Protein AF-A0A3A8W7D3-F1 (afdb_monomer_lite)

Sequence (237 aa):
MIYDEFRAGINEYSALWAKGLKKQANKVLATFAENFRNNVPQENSDEILYQFCCDFYDENGYSELREHGGLDLPYSLMGLVYEFLKRACLANKMPQMRWAYQLGGRYYYPFDRNLEQDPYDVLKRAYEHPECDEKTVRLYLENLLYDLDFGAHHFPEGCCIAREQYLEDVTTAEKILREHNLPLEFTKDLEYYKTLYRVYFEWSDSGRNGDFDELLRVAGISFTAPRAFYYTILPRK

Secondary structure (DSSP, 8-state):
--HHHHHHHHHHHHHHHHTT-HHHHHHHHHHHHHHHHHHS-HHHHHHHHHHHHIIIIIS---HHHHTTTSSS--HHHHHHHHHHHHHHHHTT-TTHHHHHHHHHTTT--TT-TT-SS-HHHHHHHHHTSTT--HHHHHHHHHHHHHHHHHHGGGTTT--SS-HHHHHHHHHHHHHHHHHS---HHHHHHHHHHHHHHHHHHHHHHTTS-S-HHHHHHHTT-------------PPP-

Structure (mmCIF, N/CA/C/O backbone):
data_AF-A0A3A8W7D3-F1
#
_entry.id   AF-A0A3A8W7D3-F1
#
loop_
_atom_site.group_PDB
_atom_site.id
_atom_site.type_symbol
_atom_site.label_atom_id
_atom_site.label_alt_id
_atom_site.label_comp_id
_atom_site.label_asym_id
_atom_site.label_entity_id
_atom_site.label_seq_id
_atom_site.pdbx_PDB_ins_code
_atom_site.Cartn_x
_atom_site.Cartn_y
_atom_site.Cartn_z
_atom_site.occupancy
_atom_site.B_iso_or_equiv
_atom_site.auth_seq_id
_atom_site.auth_comp_id
_atom_site.auth_asym_id
_atom_site.auth_atom_id
_atom_site.pdbx_PDB_model_num
ATOM 1 N N . MET A 1 1 ? 16.728 2.019 -26.651 1.00 91.44 1 MET A N 1
ATOM 2 C CA . MET A 1 1 ? 16.143 0.808 -26.061 1.00 91.44 1 MET A CA 1
ATOM 3 C C . MET A 1 1 ? 14.636 0.889 -26.222 1.00 91.44 1 MET A C 1
ATOM 5 O O . MET A 1 1 ? 14.125 1.994 -26.072 1.00 91.44 1 MET A O 1
ATOM 9 N N . ILE A 1 2 ? 13.962 -0.214 -26.539 1.00 94.44 2 ILE A N 1
ATOM 10 C CA . ILE A 1 2 ? 12.492 -0.350 -26.538 1.00 94.44 2 ILE A CA 1
ATOM 11 C C . ILE A 1 2 ? 12.028 -1.288 -25.412 1.00 94.44 2 ILE A C 1
ATOM 13 O O . ILE A 1 2 ? 12.849 -1.961 -24.788 1.00 94.44 2 ILE A O 1
ATOM 17 N N . TYR A 1 3 ? 10.718 -1.362 -25.158 1.00 95.75 3 TYR A N 1
ATOM 18 C CA . TYR A 1 3 ? 10.168 -2.151 -24.049 1.00 95.75 3 TYR A CA 1
ATOM 19 C C . TYR A 1 3 ? 10.536 -3.646 -24.104 1.00 95.75 3 TYR A C 1
ATOM 21 O O . TYR A 1 3 ? 10.934 -4.217 -23.090 1.00 95.75 3 TYR A O 1
ATOM 29 N N . ASP A 1 4 ? 10.520 -4.268 -25.287 1.00 95.06 4 ASP A N 1
ATOM 30 C CA . ASP A 1 4 ? 10.906 -5.680 -25.443 1.00 95.06 4 ASP A CA 1
ATOM 31 C C . ASP A 1 4 ? 12.370 -5.944 -25.057 1.00 95.06 4 ASP A C 1
ATOM 33 O O . ASP A 1 4 ? 12.685 -6.965 -24.443 1.00 95.06 4 ASP A O 1
ATOM 37 N N . GLU A 1 5 ? 13.272 -5.008 -25.363 1.00 95.44 5 GLU A N 1
ATOM 38 C CA . GLU A 1 5 ? 14.681 -5.093 -24.962 1.00 95.44 5 GLU A CA 1
ATOM 39 C C . GLU A 1 5 ? 14.832 -4.921 -23.446 1.00 95.44 5 GLU A C 1
ATOM 41 O O . GLU A 1 5 ? 15.644 -5.605 -22.818 1.00 95.44 5 GLU A O 1
ATOM 46 N N . PHE A 1 6 ? 14.020 -4.047 -22.841 1.00 96.12 6 PHE A N 1
ATOM 47 C CA . PHE A 1 6 ? 13.991 -3.866 -21.393 1.00 96.12 6 PHE A CA 1
ATOM 48 C C . PHE A 1 6 ? 13.524 -5.141 -20.681 1.00 96.12 6 PHE A C 1
ATOM 50 O O . PHE A 1 6 ? 14.184 -5.634 -19.762 1.00 96.12 6 PHE A O 1
ATOM 57 N N . ARG A 1 7 ? 12.431 -5.737 -21.168 1.00 94.69 7 ARG A N 1
ATOM 58 C CA . ARG A 1 7 ? 11.909 -7.017 -20.684 1.00 94.69 7 ARG A CA 1
ATOM 59 C C . ARG A 1 7 ? 12.919 -8.148 -20.865 1.00 94.69 7 ARG A C 1
ATOM 61 O O . ARG A 1 7 ? 13.075 -8.961 -19.958 1.00 94.69 7 ARG A O 1
ATOM 68 N N . ALA A 1 8 ? 13.633 -8.194 -21.989 1.00 94.12 8 ALA A N 1
ATOM 69 C CA . ALA A 1 8 ? 14.687 -9.181 -22.211 1.00 94.12 8 ALA A CA 1
ATOM 70 C C . ALA A 1 8 ? 15.805 -9.080 -21.156 1.00 94.12 8 ALA A C 1
ATOM 72 O O . ALA A 1 8 ? 16.241 -10.110 -20.640 1.00 94.12 8 ALA A O 1
ATOM 73 N N . GLY A 1 9 ? 16.210 -7.862 -20.775 1.00 94.06 9 GLY A N 1
ATOM 74 C CA . GLY A 1 9 ? 17.187 -7.640 -19.703 1.00 94.06 9 GLY A CA 1
ATOM 75 C C . GLY A 1 9 ? 16.713 -8.142 -18.333 1.00 94.06 9 GLY A C 1
ATOM 76 O O . GLY A 1 9 ? 17.478 -8.772 -17.600 1.00 94.06 9 GLY A O 1
ATOM 77 N N . ILE A 1 10 ? 15.433 -7.938 -18.004 1.00 93.50 10 ILE A N 1
ATOM 78 C CA . ILE A 1 10 ? 14.829 -8.487 -16.777 1.00 93.50 10 ILE A CA 1
ATOM 79 C C . ILE A 1 10 ? 14.778 -10.021 -16.832 1.00 93.50 10 ILE A C 1
ATOM 81 O O . ILE A 1 10 ? 15.148 -10.687 -15.865 1.00 93.50 10 ILE A O 1
ATOM 85 N N . ASN A 1 11 ? 14.386 -10.598 -17.968 1.00 92.88 11 ASN A N 1
ATOM 86 C CA . ASN A 1 11 ? 14.314 -12.050 -18.135 1.00 92.88 11 ASN A CA 1
ATOM 87 C C . ASN A 1 11 ? 15.687 -12.722 -17.978 1.00 92.88 11 ASN A C 1
ATOM 89 O O . ASN A 1 11 ? 15.772 -13.823 -17.431 1.00 92.88 11 ASN A O 1
ATOM 93 N N . GLU A 1 12 ? 16.769 -12.073 -18.421 1.00 94.62 12 GLU A N 1
ATOM 94 C CA . GLU A 1 12 ? 18.133 -12.568 -18.210 1.00 94.62 12 GLU A CA 1
ATOM 95 C C . GLU A 1 12 ? 18.476 -12.648 -16.714 1.00 94.62 12 GLU A C 1
ATOM 97 O O . GLU A 1 12 ? 18.996 -13.667 -16.244 1.00 94.62 12 GLU A O 1
ATOM 102 N N . TYR A 1 13 ? 18.125 -11.608 -15.949 1.00 94.19 13 TYR A N 1
ATOM 103 C CA . TYR A 1 13 ? 18.258 -11.604 -14.493 1.00 94.19 13 TYR A CA 1
ATOM 104 C C . TYR A 1 13 ? 17.479 -12.765 -13.855 1.00 94.19 13 TYR A C 1
ATOM 106 O O . TYR A 1 13 ? 18.070 -13.567 -13.121 1.00 94.19 13 TYR A O 1
ATOM 114 N N . SER A 1 14 ? 16.190 -12.905 -14.179 1.00 91.75 14 SER A N 1
ATOM 115 C CA . SER A 1 14 ? 15.322 -13.950 -13.622 1.00 91.75 14 SER A CA 1
ATOM 116 C C . SER A 1 14 ? 15.827 -15.356 -13.964 1.00 91.75 14 SER A C 1
ATOM 118 O O . SER A 1 14 ? 15.861 -16.240 -13.106 1.00 91.75 14 SER A O 1
ATOM 120 N N . ALA A 1 15 ? 16.317 -15.569 -15.190 1.00 93.56 15 ALA A N 1
ATOM 121 C CA . ALA A 1 15 ? 16.868 -16.852 -15.625 1.00 93.56 15 ALA A CA 1
ATOM 122 C C . ALA A 1 15 ? 18.139 -17.251 -14.853 1.00 93.56 15 ALA A C 1
ATOM 124 O O . ALA A 1 15 ? 18.352 -18.434 -14.569 1.00 93.56 15 ALA A O 1
ATOM 125 N N . LEU A 1 16 ? 19.001 -16.290 -14.509 1.00 94.06 16 LEU A N 1
ATOM 126 C CA . LEU A 1 16 ? 20.178 -16.536 -13.670 1.00 94.06 16 LEU A CA 1
ATOM 127 C C . LEU A 1 16 ? 19.785 -16.786 -12.212 1.00 94.06 16 LEU A C 1
ATOM 129 O O . LEU A 1 16 ? 20.349 -17.676 -11.567 1.00 94.06 16 LEU A O 1
ATOM 133 N N . TRP A 1 17 ? 18.812 -16.035 -11.696 1.00 91.50 17 TRP A N 1
ATOM 134 C CA . TRP A 1 17 ? 18.326 -16.205 -10.332 1.00 91.50 17 TRP A CA 1
ATOM 135 C C . TRP A 1 17 ? 17.691 -17.581 -10.116 1.00 91.50 17 TRP A C 1
ATOM 137 O O . TRP A 1 17 ? 18.045 -18.266 -9.155 1.00 91.50 17 TRP A O 1
ATOM 147 N N . ALA A 1 18 ? 16.854 -18.035 -11.053 1.00 90.38 18 ALA A N 1
ATOM 148 C CA . ALA A 1 18 ? 16.228 -19.359 -11.031 1.00 90.38 18 ALA A CA 1
ATOM 149 C C . ALA A 1 18 ? 17.252 -20.513 -11.024 1.00 90.38 18 ALA A C 1
ATOM 151 O O . ALA A 1 18 ? 16.996 -21.577 -10.468 1.00 90.38 18 ALA A O 1
ATOM 152 N N . LYS A 1 19 ? 18.453 -20.296 -11.578 1.00 94.19 19 LYS A N 1
ATOM 153 C CA . LYS A 1 19 ? 19.580 -21.251 -11.531 1.00 94.19 19 LYS A CA 1
ATOM 154 C C . LYS A 1 19 ? 20.387 -21.187 -10.226 1.00 94.19 19 LYS A C 1
ATOM 156 O O . LYS A 1 19 ? 21.411 -21.855 -10.106 1.00 94.19 19 LYS A O 1
ATOM 161 N N . GLY A 1 20 ? 19.989 -20.350 -9.269 1.00 92.38 20 GLY A N 1
ATOM 162 C CA . GLY A 1 20 ? 20.713 -20.118 -8.018 1.00 92.38 20 GLY A CA 1
ATOM 163 C C . GLY A 1 20 ? 21.925 -19.187 -8.148 1.00 92.38 20 GLY A C 1
ATOM 164 O O . GLY A 1 20 ? 22.667 -19.005 -7.182 1.00 92.38 20 GLY A O 1
ATOM 165 N N . LEU A 1 21 ? 22.137 -18.542 -9.302 1.00 94.81 21 LEU A N 1
ATOM 166 C CA . LEU A 1 21 ? 23.307 -17.698 -9.583 1.00 94.81 21 LEU A CA 1
ATOM 167 C C . LEU A 1 21 ? 23.101 -16.240 -9.137 1.00 94.81 21 LEU A C 1
ATOM 169 O O . LEU A 1 21 ? 23.418 -15.301 -9.867 1.00 94.81 21 LEU A O 1
ATOM 173 N N . LYS A 1 22 ? 22.607 -16.032 -7.910 1.00 91.19 22 LYS A N 1
ATOM 174 C CA . LYS A 1 22 ? 22.148 -14.723 -7.393 1.00 91.19 22 LYS A CA 1
ATOM 175 C C . LYS A 1 22 ? 23.163 -13.585 -7.556 1.00 91.19 22 LYS A C 1
ATOM 177 O O . LYS A 1 22 ? 22.817 -12.489 -7.982 1.00 91.19 22 LYS A O 1
ATOM 182 N N . LYS A 1 23 ? 24.445 -13.842 -7.264 1.00 93.75 23 LYS A N 1
ATOM 183 C CA . LYS A 1 23 ? 25.516 -12.833 -7.401 1.00 93.75 23 LYS A CA 1
ATOM 184 C C . LYS A 1 23 ? 25.738 -12.415 -8.859 1.00 93.75 23 LYS A C 1
ATOM 186 O O . LYS A 1 23 ? 26.010 -11.247 -9.120 1.00 93.75 23 LYS A O 1
ATOM 191 N N . GLN A 1 24 ? 25.647 -13.363 -9.791 1.00 96.06 24 GLN A N 1
ATOM 192 C CA . GLN A 1 24 ? 25.796 -13.084 -11.221 1.00 96.06 24 GLN A CA 1
ATOM 193 C C . GLN A 1 24 ? 24.561 -12.358 -11.752 1.00 96.06 24 GLN A C 1
ATOM 195 O O . GLN A 1 24 ? 24.722 -11.349 -12.427 1.00 96.06 24 GLN A O 1
ATOM 200 N N . ALA A 1 25 ? 23.363 -12.805 -11.360 1.00 94.12 25 ALA A N 1
ATOM 201 C CA . ALA A 1 25 ? 22.104 -12.141 -11.682 1.00 94.12 25 ALA A CA 1
ATOM 202 C C . ALA A 1 25 ? 22.145 -10.660 -11.273 1.00 94.12 25 ALA A C 1
ATOM 204 O O . ALA A 1 25 ? 21.979 -9.780 -12.112 1.00 94.12 25 ALA A O 1
ATOM 205 N N . ASN A 1 26 ? 22.490 -10.366 -10.015 1.00 93.00 26 ASN A N 1
ATOM 206 C CA . ASN A 1 26 ? 22.591 -8.986 -9.532 1.00 93.00 26 ASN A CA 1
ATOM 207 C C . ASN A 1 26 ? 23.626 -8.157 -10.308 1.00 93.00 26 ASN A C 1
ATOM 209 O O . ASN A 1 26 ? 23.404 -6.974 -10.540 1.00 93.00 26 ASN A O 1
ATOM 213 N N . LYS A 1 27 ? 24.750 -8.758 -10.726 1.00 96.19 27 LYS A N 1
ATOM 214 C CA . LYS A 1 27 ? 25.758 -8.061 -11.538 1.00 96.19 27 LYS A CA 1
ATOM 215 C C . LYS A 1 27 ? 25.216 -7.718 -12.928 1.00 96.19 27 LYS A C 1
ATOM 217 O O . LYS A 1 27 ? 25.402 -6.590 -13.371 1.00 96.19 27 LYS A O 1
ATOM 222 N N . VAL A 1 28 ? 24.547 -8.667 -13.586 1.00 96.06 28 VAL A N 1
ATOM 223 C CA . VAL A 1 28 ? 23.915 -8.455 -14.899 1.00 96.06 28 VAL A CA 1
ATOM 224 C C . VAL A 1 28 ? 22.877 -7.346 -14.810 1.00 96.06 28 VAL A C 1
ATOM 226 O O . VAL A 1 28 ? 22.940 -6.395 -15.584 1.00 96.06 28 VAL A O 1
ATOM 229 N N . LEU A 1 29 ? 21.991 -7.401 -13.812 1.00 95.38 29 LEU A N 1
ATOM 230 C CA . LEU A 1 29 ? 20.961 -6.384 -13.637 1.00 95.38 29 LEU A CA 1
ATOM 231 C C . LEU A 1 29 ? 21.546 -5.004 -13.306 1.00 95.38 29 LEU A C 1
ATOM 233 O O . LEU A 1 29 ? 21.042 -3.999 -13.796 1.00 95.38 29 LEU A O 1
ATOM 237 N N . ALA A 1 30 ? 22.619 -4.938 -12.515 1.00 95.88 30 ALA A N 1
ATOM 238 C CA . ALA A 1 30 ? 23.299 -3.679 -12.225 1.00 95.88 30 ALA A CA 1
ATOM 239 C C . ALA A 1 30 ? 23.896 -3.047 -13.491 1.00 95.88 30 ALA A C 1
ATOM 241 O O . ALA A 1 30 ? 23.672 -1.864 -13.741 1.00 95.88 30 ALA A O 1
ATOM 242 N N . THR A 1 31 ? 24.596 -3.833 -14.315 1.00 97.06 31 THR A N 1
ATOM 243 C CA . THR A 1 31 ? 25.141 -3.363 -15.598 1.00 97.06 31 THR A CA 1
ATOM 244 C C . THR A 1 31 ? 24.032 -2.966 -16.570 1.00 97.06 31 THR A C 1
ATOM 246 O O . THR A 1 31 ? 24.130 -1.930 -17.224 1.00 97.06 31 THR A O 1
ATOM 249 N N . PHE A 1 32 ? 22.953 -3.747 -16.643 1.00 97.25 32 PHE A N 1
ATOM 250 C CA . PHE A 1 32 ? 21.778 -3.407 -17.438 1.00 97.25 32 PHE A CA 1
ATOM 251 C C . PHE A 1 32 ? 21.169 -2.070 -16.996 1.00 97.25 32 PHE A C 1
ATOM 253 O O . PHE A 1 32 ? 20.956 -1.194 -17.831 1.00 97.25 32 PHE A O 1
ATOM 260 N N . ALA A 1 33 ? 20.956 -1.875 -15.693 1.00 96.38 33 ALA A N 1
ATOM 261 C CA . ALA A 1 33 ? 20.364 -0.653 -15.161 1.00 96.38 33 ALA A CA 1
ATOM 262 C C . ALA A 1 33 ? 21.256 0.580 -15.375 1.00 96.38 33 ALA A C 1
ATOM 264 O O . ALA A 1 33 ? 20.756 1.664 -15.669 1.00 96.38 33 ALA A O 1
ATOM 265 N N . GLU A 1 34 ? 22.577 0.426 -15.263 1.00 96.31 34 GLU A N 1
ATOM 266 C CA . GLU A 1 34 ? 23.537 1.486 -15.583 1.00 96.31 34 GLU A CA 1
ATOM 267 C C . GLU A 1 34 ? 23.491 1.859 -17.071 1.00 96.31 34 GLU A C 1
ATOM 269 O O . GLU A 1 34 ? 23.386 3.038 -17.413 1.00 96.31 34 GLU A O 1
ATOM 274 N N . ASN A 1 35 ? 23.484 0.863 -17.959 1.00 95.94 35 ASN A N 1
ATOM 275 C CA . ASN A 1 35 ? 23.360 1.086 -19.398 1.00 95.94 35 ASN A CA 1
ATOM 276 C C . ASN A 1 35 ? 22.029 1.743 -19.771 1.00 95.94 35 ASN A C 1
ATOM 278 O O . ASN A 1 35 ? 22.018 2.631 -20.622 1.00 95.94 35 ASN A O 1
ATOM 282 N N . PHE A 1 36 ? 20.928 1.323 -19.143 1.00 97.06 36 PHE A N 1
ATOM 283 C CA . PHE A 1 36 ? 19.613 1.927 -19.324 1.00 97.06 36 PHE A CA 1
ATOM 284 C C . PHE A 1 36 ? 19.646 3.412 -18.958 1.00 97.06 36 PHE A C 1
ATOM 286 O O . PHE A 1 36 ? 19.300 4.255 -19.779 1.00 97.06 36 PHE A O 1
ATOM 293 N N . ARG A 1 37 ? 20.156 3.736 -17.764 1.00 94.81 37 ARG A N 1
ATOM 294 C CA . ARG A 1 37 ? 20.246 5.114 -17.266 1.00 94.81 37 ARG A CA 1
ATOM 295 C C . ARG A 1 37 ? 21.102 6.015 -18.157 1.00 94.81 37 ARG A C 1
ATOM 297 O O . ARG A 1 37 ? 20.751 7.168 -18.365 1.00 94.81 37 ARG A O 1
ATOM 304 N N . ASN A 1 38 ? 22.228 5.506 -18.654 1.00 94.94 38 ASN A N 1
ATOM 305 C CA . ASN A 1 38 ? 23.209 6.329 -19.364 1.00 94.94 38 ASN A CA 1
ATOM 306 C C . ASN A 1 38 ? 22.908 6.489 -20.861 1.00 94.94 38 ASN A C 1
ATOM 308 O O . ASN A 1 38 ? 23.371 7.454 -21.465 1.00 94.94 38 ASN A O 1
ATOM 312 N N . ASN A 1 39 ? 22.173 5.551 -21.471 1.00 95.75 39 ASN A N 1
ATOM 313 C CA . ASN A 1 39 ? 22.026 5.488 -22.932 1.00 95.75 39 ASN A CA 1
ATOM 314 C C . ASN A 1 39 ? 20.580 5.607 -23.436 1.00 95.75 39 ASN A C 1
ATOM 316 O O . ASN A 1 39 ? 20.372 5.675 -24.649 1.00 95.75 39 ASN A O 1
ATOM 320 N N . VAL A 1 40 ? 19.576 5.602 -22.556 1.00 96.00 40 VAL A N 1
ATOM 321 C CA . VAL A 1 40 ? 18.170 5.773 -22.947 1.00 96.00 40 VAL A CA 1
ATOM 322 C C . VAL A 1 40 ? 17.735 7.205 -22.619 1.00 96.00 40 VAL A C 1
ATOM 324 O O . VAL A 1 40 ? 17.845 7.609 -21.463 1.00 96.00 40 VAL A O 1
ATOM 327 N N . PRO A 1 41 ? 17.248 7.989 -23.602 1.00 95.69 41 PRO A N 1
ATOM 328 C CA . PRO A 1 41 ? 16.698 9.317 -23.340 1.00 95.69 41 PRO A CA 1
ATOM 329 C C . PRO A 1 41 ? 15.564 9.263 -22.316 1.00 95.69 41 PRO A C 1
ATOM 331 O O . PRO A 1 41 ? 14.805 8.295 -22.297 1.00 95.69 41 PRO A O 1
ATOM 334 N N . GLN A 1 42 ? 15.418 10.316 -21.507 1.00 93.62 42 GLN A N 1
ATOM 335 C CA . GLN A 1 42 ? 14.466 10.313 -20.396 1.00 93.62 42 GLN A CA 1
ATOM 336 C C . GLN A 1 42 ? 13.027 10.026 -20.848 1.00 93.62 42 GLN A C 1
ATOM 338 O O . GLN A 1 42 ? 12.389 9.165 -20.255 1.00 93.62 42 GLN A O 1
ATOM 343 N N . GLU A 1 43 ? 12.545 10.679 -21.911 1.00 91.94 43 GLU A N 1
ATOM 344 C CA . GLU A 1 43 ? 11.186 10.474 -22.442 1.00 91.94 43 GLU A CA 1
ATOM 345 C C . GLU A 1 43 ? 10.924 8.997 -22.773 1.00 91.94 43 GLU A C 1
ATOM 347 O O . GLU A 1 43 ? 9.949 8.415 -22.305 1.00 91.94 43 GLU A O 1
ATOM 352 N N . ASN A 1 44 ? 11.863 8.352 -23.472 1.00 95.94 44 ASN A N 1
ATOM 353 C CA . ASN A 1 44 ? 11.773 6.928 -23.795 1.00 95.94 44 ASN A CA 1
ATOM 354 C C . ASN A 1 44 ? 11.882 6.055 -22.536 1.00 95.94 44 ASN A C 1
ATOM 356 O O . ASN A 1 44 ? 11.239 5.014 -22.439 1.00 95.94 44 ASN A O 1
ATOM 360 N N . SER A 1 45 ? 12.727 6.446 -21.576 1.00 96.31 45 SER A N 1
ATOM 361 C CA . SER A 1 45 ? 12.887 5.699 -20.328 1.00 96.31 45 SER A CA 1
ATOM 362 C C . SER A 1 45 ? 11.624 5.753 -19.468 1.00 96.31 45 SER A C 1
ATOM 364 O O . SER A 1 45 ? 11.252 4.737 -18.888 1.00 96.31 45 SER A O 1
ATOM 366 N N . ASP A 1 46 ? 10.940 6.899 -19.438 1.00 96.88 46 ASP A N 1
ATOM 367 C CA . ASP A 1 46 ? 9.702 7.102 -18.689 1.00 96.88 46 ASP A CA 1
ATOM 368 C C . ASP A 1 46 ? 8.558 6.291 -19.319 1.00 96.88 46 ASP A C 1
ATOM 370 O O . ASP A 1 46 ? 7.800 5.656 -18.592 1.00 96.88 46 ASP A O 1
ATOM 374 N N . GLU A 1 47 ? 8.470 6.223 -20.653 1.00 97.38 47 GLU A N 1
ATOM 375 C CA . GLU A 1 47 ? 7.498 5.370 -21.359 1.00 97.38 47 GLU A CA 1
ATOM 376 C C . GLU A 1 47 ? 7.727 3.875 -21.071 1.00 97.38 47 GLU A C 1
ATOM 378 O O . GLU A 1 47 ? 6.795 3.145 -20.731 1.00 97.38 47 GLU A O 1
ATOM 383 N N . ILE A 1 48 ? 8.984 3.421 -21.127 1.00 98.31 48 ILE A N 1
ATOM 384 C CA . ILE A 1 48 ? 9.356 2.032 -20.816 1.00 98.31 48 ILE A CA 1
ATOM 385 C C . ILE A 1 48 ? 9.033 1.684 -19.361 1.00 98.31 48 ILE A C 1
ATOM 387 O O . ILE A 1 48 ? 8.484 0.615 -19.088 1.00 98.31 48 ILE A O 1
ATOM 391 N N . LEU A 1 49 ? 9.382 2.564 -18.419 1.00 98.19 49 LEU A N 1
ATOM 392 C CA . LEU A 1 49 ? 9.144 2.339 -16.995 1.00 98.19 49 LEU A CA 1
ATOM 393 C C . LEU A 1 49 ? 7.659 2.433 -16.646 1.00 98.19 49 LEU A C 1
ATOM 395 O O . LEU A 1 49 ? 7.209 1.691 -15.775 1.00 98.19 49 LEU A O 1
ATOM 399 N N . TYR A 1 50 ? 6.890 3.269 -17.344 1.00 98.00 50 TYR A N 1
ATOM 400 C CA . TYR A 1 50 ? 5.436 3.290 -17.232 1.00 98.00 50 TYR A CA 1
ATOM 401 C C . TYR A 1 50 ? 4.837 1.942 -17.641 1.00 98.00 50 TYR A C 1
ATOM 403 O O . TYR A 1 50 ? 4.134 1.336 -16.835 1.00 98.00 50 TYR A O 1
ATOM 411 N N . GLN A 1 51 ? 5.179 1.430 -18.830 1.00 97.75 51 GLN A N 1
ATOM 412 C CA . GLN A 1 51 ? 4.695 0.122 -19.280 1.00 97.75 51 GLN A CA 1
ATOM 413 C C . GLN A 1 51 ? 5.131 -0.997 -18.326 1.00 97.75 51 GLN A C 1
ATOM 415 O O . GLN A 1 51 ? 4.333 -1.855 -17.970 1.00 97.75 51 GLN A O 1
ATOM 420 N N . PHE A 1 52 ? 6.375 -0.963 -17.837 1.00 97.06 52 PHE A N 1
ATOM 421 C CA . PHE A 1 52 ? 6.837 -1.909 -16.820 1.00 97.06 52 PHE A CA 1
ATOM 422 C C . PHE A 1 52 ? 5.985 -1.862 -15.546 1.00 97.06 52 PHE A C 1
ATOM 424 O O . PHE A 1 52 ? 5.629 -2.912 -15.016 1.00 97.06 52 PHE A O 1
ATOM 431 N N . CYS A 1 53 ? 5.653 -0.668 -15.051 1.00 95.75 53 CYS A N 1
ATOM 432 C CA . CYS A 1 53 ? 4.832 -0.519 -13.854 1.00 95.75 53 CYS A CA 1
ATOM 433 C C . CYS A 1 53 ? 3.392 -0.993 -14.076 1.00 95.75 53 CYS A C 1
ATOM 435 O O . CYS A 1 53 ? 2.852 -1.637 -13.179 1.00 95.75 53 CYS A O 1
ATOM 437 N N . CYS A 1 54 ? 2.799 -0.746 -15.250 1.00 96.12 54 CYS A N 1
ATOM 438 C CA . CYS A 1 54 ? 1.508 -1.329 -15.626 1.00 96.12 54 CYS A CA 1
ATOM 439 C C . CYS A 1 54 ? 1.566 -2.858 -15.534 1.00 96.12 54 CYS A C 1
ATOM 441 O O . CYS A 1 54 ? 0.817 -3.469 -14.773 1.00 96.12 54 CYS A O 1
ATOM 443 N N . ASP A 1 55 ? 2.519 -3.482 -16.224 1.00 94.81 55 ASP A N 1
ATOM 444 C CA . ASP A 1 55 ? 2.659 -4.936 -16.220 1.00 94.81 55 ASP A CA 1
ATOM 445 C C . ASP A 1 55 ? 2.873 -5.469 -14.789 1.00 94.81 55 ASP A C 1
ATOM 447 O O . ASP A 1 55 ? 2.216 -6.420 -14.364 1.00 94.81 55 ASP A O 1
ATOM 451 N N . PHE A 1 56 ? 3.754 -4.834 -14.008 1.00 92.69 56 PHE A N 1
ATOM 452 C CA . PHE A 1 56 ? 4.143 -5.292 -12.673 1.00 92.69 56 PHE A CA 1
ATOM 453 C C . PHE A 1 56 ? 3.059 -5.088 -11.604 1.00 92.69 56 PHE A C 1
ATOM 455 O O . PHE A 1 56 ? 2.771 -6.012 -10.835 1.00 92.69 56 PHE A O 1
ATOM 462 N N . TYR A 1 57 ? 2.481 -3.888 -11.504 1.00 91.62 57 TYR A N 1
ATOM 463 C CA . TYR A 1 57 ? 1.520 -3.531 -10.454 1.00 91.62 57 TYR A CA 1
ATOM 464 C C . TYR A 1 57 ? 0.076 -3.798 -10.850 1.00 91.62 57 TYR A C 1
ATOM 466 O O . TYR A 1 57 ? -0.756 -3.999 -9.961 1.00 91.62 57 TYR A O 1
ATOM 474 N N . ASP A 1 58 ? -0.230 -3.799 -12.151 1.00 93.44 58 ASP A N 1
ATOM 475 C CA . ASP A 1 58 ? -1.604 -3.840 -12.625 1.00 93.44 58 ASP A CA 1
ATOM 476 C C . ASP A 1 58 ? -2.023 -5.126 -13.320 1.00 93.44 58 ASP A C 1
ATOM 478 O O . ASP A 1 58 ? -3.177 -5.529 -13.138 1.00 93.44 58 ASP A O 1
ATOM 482 N N . GLU A 1 59 ? -1.118 -5.789 -14.034 1.00 91.62 59 GLU A N 1
ATOM 483 C CA . GLU A 1 59 ? -1.450 -6.951 -14.869 1.00 91.62 59 GLU A CA 1
ATOM 484 C C . GLU A 1 59 ? -0.915 -8.287 -14.326 1.00 91.62 59 GLU A C 1
ATOM 486 O O . GLU A 1 59 ? -0.989 -9.310 -15.003 1.00 91.62 59 GLU A O 1
ATOM 491 N N . ASN A 1 60 ? -0.413 -8.317 -13.083 1.00 83.44 60 ASN A N 1
ATOM 492 C CA . ASN A 1 60 ? 0.243 -9.489 -12.474 1.00 83.44 60 ASN A CA 1
ATOM 493 C C . ASN A 1 60 ? 1.421 -10.039 -13.304 1.00 83.44 60 ASN A C 1
ATOM 495 O O . ASN A 1 60 ? 1.767 -11.219 -13.204 1.00 83.44 60 ASN A O 1
ATOM 499 N N . GLY A 1 61 ? 2.049 -9.191 -14.116 1.00 85.81 61 GLY A N 1
ATOM 500 C CA . GLY A 1 61 ? 3.280 -9.507 -14.818 1.00 85.81 61 GLY A CA 1
ATOM 501 C C . GLY A 1 61 ? 4.446 -9.721 -13.853 1.00 85.81 61 GLY A C 1
ATOM 502 O O . GLY A 1 61 ? 4.412 -9.321 -12.685 1.00 85.81 61 GLY A O 1
ATOM 503 N N . TYR A 1 62 ? 5.505 -10.348 -14.368 1.00 86.88 62 TYR A N 1
ATOM 504 C CA . TYR A 1 62 ? 6.768 -10.555 -13.654 1.00 86.88 62 TYR A CA 1
ATOM 505 C C . TYR A 1 62 ? 6.618 -11.282 -12.305 1.00 86.88 62 TYR A C 1
ATOM 507 O O . TYR A 1 62 ? 7.271 -10.930 -11.316 1.00 86.88 62 TYR A O 1
ATOM 515 N N . SER A 1 63 ? 5.762 -12.310 -12.248 1.00 82.69 63 SER A N 1
ATOM 516 C CA . SER A 1 63 ? 5.560 -13.135 -11.048 1.00 82.69 63 SER A CA 1
ATOM 517 C C . SER A 1 63 ? 6.874 -13.694 -10.500 1.00 82.69 63 SER A C 1
ATOM 519 O O . SER A 1 63 ? 7.059 -13.764 -9.289 1.00 82.69 63 SER A O 1
ATOM 521 N N . GLU A 1 64 ? 7.822 -14.006 -11.382 1.00 81.75 64 GLU A N 1
ATOM 522 C CA . GLU A 1 64 ? 9.153 -14.484 -11.031 1.00 81.75 64 GLU A CA 1
ATOM 523 C C . GLU A 1 64 ? 9.929 -13.492 -10.155 1.00 81.75 64 GLU A C 1
ATOM 525 O O . GLU A 1 64 ? 10.617 -13.919 -9.233 1.00 81.75 64 GLU A O 1
ATOM 530 N N . LEU A 1 65 ? 9.772 -12.177 -10.352 1.00 83.75 65 LEU A N 1
ATOM 531 C CA . LEU A 1 65 ? 10.444 -11.179 -9.514 1.00 83.75 65 LEU A CA 1
ATOM 532 C C . LEU A 1 65 ? 9.903 -11.185 -8.079 1.00 83.75 65 LEU A C 1
ATOM 534 O O . LEU A 1 65 ? 10.660 -10.955 -7.138 1.00 83.75 65 LEU A O 1
ATOM 538 N N . ARG A 1 66 ? 8.613 -11.496 -7.902 1.00 73.69 66 ARG A N 1
ATOM 539 C CA . ARG A 1 66 ? 7.949 -11.549 -6.588 1.00 73.69 66 ARG A CA 1
ATOM 540 C C . ARG A 1 66 ? 8.402 -12.751 -5.753 1.00 73.69 66 ARG A C 1
ATOM 542 O O . ARG A 1 66 ? 8.357 -12.708 -4.527 1.00 73.69 66 ARG A O 1
ATOM 549 N N . GLU A 1 67 ? 8.899 -13.809 -6.391 1.00 68.06 67 GLU A N 1
ATOM 550 C CA . GLU A 1 67 ? 9.382 -15.025 -5.720 1.00 68.06 67 GLU A CA 1
ATOM 551 C C . GLU A 1 67 ? 10.792 -14.873 -5.113 1.00 68.06 67 GLU A C 1
ATOM 553 O O . GLU A 1 67 ? 11.304 -15.787 -4.463 1.00 68.06 67 GLU A O 1
ATOM 558 N N . HIS A 1 68 ? 11.471 -13.743 -5.333 1.00 62.50 68 HIS A N 1
ATOM 559 C CA . HIS A 1 68 ? 12.903 -13.600 -5.050 1.00 62.50 68 HIS A CA 1
ATOM 560 C C . HIS A 1 68 ? 13.263 -13.089 -3.640 1.00 62.50 68 HIS A C 1
ATOM 562 O O . HIS A 1 68 ? 14.455 -12.958 -3.345 1.00 62.50 68 HIS A O 1
ATOM 56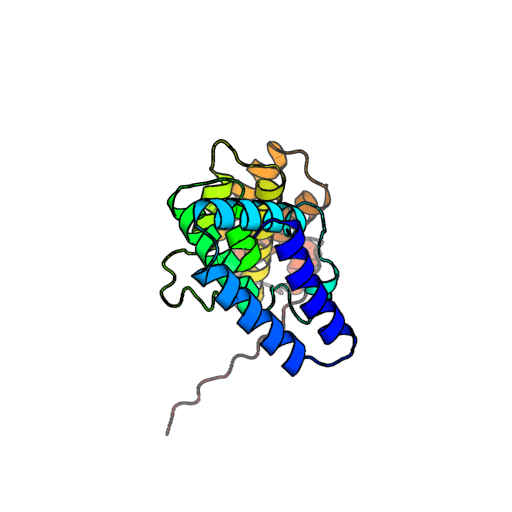8 N N . GLY A 1 69 ? 12.293 -12.933 -2.729 1.00 45.78 69 GLY A N 1
ATOM 569 C CA . GLY A 1 69 ? 12.566 -12.842 -1.281 1.00 45.78 69 GLY A CA 1
ATOM 570 C C . GLY A 1 69 ? 12.085 -11.590 -0.545 1.00 45.78 69 GLY A C 1
ATOM 571 O O . GLY A 1 69 ? 12.687 -11.217 0.457 1.00 45.78 69 GLY A O 1
ATOM 572 N N . GLY A 1 70 ? 11.007 -10.966 -0.998 1.00 51.41 70 GLY A N 1
ATOM 573 C CA . GLY A 1 70 ? 10.373 -9.819 -0.352 1.00 51.41 70 GLY A CA 1
ATOM 574 C C . GLY A 1 70 ? 9.477 -9.121 -1.362 1.00 51.41 70 GLY A C 1
ATOM 575 O O . GLY A 1 70 ? 9.608 -9.378 -2.554 1.00 51.41 70 GLY A O 1
ATOM 576 N N . LEU A 1 71 ? 8.576 -8.256 -0.906 1.00 53.81 71 LEU A N 1
ATOM 577 C CA . LEU A 1 71 ? 7.626 -7.498 -1.738 1.00 53.81 71 LEU A CA 1
ATOM 578 C C . LEU A 1 71 ? 8.296 -6.539 -2.752 1.00 53.81 71 LEU A C 1
ATOM 580 O O . LEU A 1 71 ? 7.601 -5.803 -3.450 1.00 53.81 71 LEU A O 1
ATOM 584 N N . ASP A 1 72 ? 9.622 -6.581 -2.876 1.00 70.12 72 ASP A N 1
ATOM 585 C CA . ASP A 1 72 ? 10.438 -5.527 -3.454 1.00 70.12 72 ASP A CA 1
ATOM 586 C C . ASP A 1 72 ? 11.130 -5.983 -4.740 1.00 70.12 72 ASP A C 1
ATOM 588 O O . ASP A 1 72 ? 11.653 -7.097 -4.860 1.00 70.12 72 ASP A O 1
ATOM 592 N N . LEU A 1 73 ? 11.187 -5.068 -5.706 1.00 87.12 73 LEU A N 1
ATOM 593 C CA . LEU A 1 73 ? 11.988 -5.228 -6.912 1.00 87.12 73 LEU A CA 1
ATOM 594 C C . LEU A 1 73 ? 13.471 -5.434 -6.553 1.00 87.12 73 LEU A C 1
ATOM 596 O O . LEU A 1 73 ? 13.969 -4.858 -5.580 1.00 87.12 73 LEU A O 1
ATOM 600 N N . PRO A 1 74 ? 14.241 -6.164 -7.381 1.00 89.25 74 PRO A N 1
ATOM 601 C CA . PRO A 1 74 ? 15.687 -6.220 -7.218 1.00 89.25 74 PRO A CA 1
ATOM 602 C C . PRO A 1 74 ? 16.292 -4.807 -7.177 1.00 89.25 74 PRO A C 1
ATOM 604 O O . PRO A 1 74 ? 15.931 -3.954 -7.987 1.00 89.25 74 PRO A O 1
ATOM 607 N N . TYR A 1 75 ? 17.249 -4.568 -6.276 1.00 87.94 75 TYR A N 1
ATOM 608 C CA . TYR A 1 75 ? 17.725 -3.221 -5.917 1.00 87.94 75 TYR A CA 1
ATOM 609 C C . TYR A 1 75 ? 18.021 -2.289 -7.108 1.00 87.94 75 TYR A C 1
ATOM 611 O O . TYR A 1 75 ? 17.603 -1.134 -7.119 1.00 87.94 75 TYR A O 1
ATOM 619 N N . SER A 1 76 ? 18.725 -2.777 -8.135 1.00 91.81 76 SER A N 1
ATOM 620 C CA . SER A 1 76 ? 19.060 -1.969 -9.316 1.00 91.81 76 SER A CA 1
ATOM 621 C C . SER A 1 76 ? 17.837 -1.578 -10.148 1.00 91.81 76 SER A C 1
ATOM 623 O O . SER A 1 76 ? 17.804 -0.469 -10.673 1.00 91.81 76 SER A O 1
ATOM 625 N N . LEU A 1 77 ? 16.836 -2.458 -10.245 1.00 92.50 77 LEU A N 1
ATOM 626 C CA . LEU A 1 77 ? 15.574 -2.183 -10.932 1.00 92.50 77 LEU A CA 1
ATOM 627 C C . LEU A 1 77 ? 14.686 -1.261 -10.089 1.00 92.50 77 LEU A C 1
ATOM 629 O O . LEU A 1 77 ? 14.159 -0.286 -10.615 1.00 92.50 77 LEU A O 1
ATOM 633 N N . MET A 1 78 ? 14.617 -1.501 -8.775 1.00 90.94 78 MET A N 1
ATOM 634 C CA . MET A 1 78 ? 13.933 -0.629 -7.816 1.00 90.94 78 MET A CA 1
ATOM 635 C C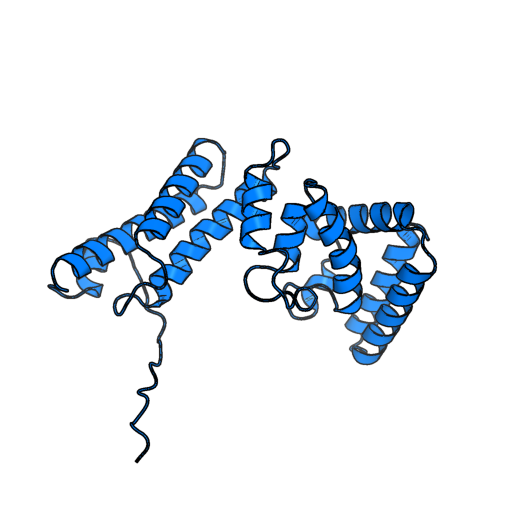 . MET A 1 78 ? 14.414 0.821 -7.941 1.00 90.94 78 MET A C 1
ATOM 637 O O . MET A 1 78 ? 13.598 1.732 -7.974 1.00 90.94 78 MET A O 1
ATOM 641 N N . GLY A 1 79 ? 15.726 1.037 -8.087 1.00 91.44 79 GLY A N 1
ATOM 642 C CA . GLY A 1 79 ? 16.291 2.376 -8.264 1.00 91.44 79 GLY A CA 1
ATOM 643 C C . GLY A 1 79 ? 15.916 3.056 -9.586 1.00 91.44 79 GLY A C 1
ATOM 644 O O . GLY A 1 79 ? 15.821 4.276 -9.625 1.00 91.44 79 GLY A O 1
ATOM 645 N N . LEU A 1 80 ? 15.689 2.311 -10.674 1.00 94.69 80 LEU A N 1
ATOM 646 C CA . LEU A 1 80 ? 15.191 2.902 -11.926 1.00 94.69 80 LEU A CA 1
ATOM 647 C C . LEU A 1 80 ? 13.732 3.331 -11.788 1.00 94.69 80 LEU A C 1
ATOM 649 O O . LEU A 1 80 ? 13.380 4.458 -12.136 1.00 94.69 80 LEU A O 1
ATOM 653 N N . VAL A 1 81 ? 12.907 2.429 -11.252 1.00 94.38 81 VAL A N 1
ATOM 654 C CA . VAL A 1 81 ? 11.481 2.675 -11.028 1.00 94.38 81 VAL A CA 1
ATOM 655 C C . VAL A 1 81 ? 11.294 3.827 -10.047 1.00 94.38 81 VAL A C 1
ATOM 657 O O . VAL A 1 81 ? 10.471 4.700 -10.298 1.00 94.38 81 VAL A O 1
ATOM 660 N N . TYR A 1 82 ? 12.110 3.897 -8.993 1.00 92.19 82 TYR A N 1
ATOM 661 C CA . TYR A 1 82 ? 12.090 5.005 -8.048 1.00 92.19 82 TYR A CA 1
ATOM 662 C C . TYR A 1 82 ? 12.197 6.360 -8.729 1.00 92.19 82 TYR A C 1
ATOM 664 O O . TYR A 1 82 ? 11.344 7.213 -8.535 1.00 92.19 82 TYR A O 1
ATOM 672 N N . GLU A 1 83 ? 13.262 6.576 -9.501 1.00 92.31 83 GLU A N 1
ATOM 673 C CA . GLU A 1 83 ? 13.566 7.891 -10.058 1.00 92.31 83 GLU A CA 1
ATOM 674 C C . GLU A 1 83 ? 12.446 8.356 -10.991 1.00 92.31 83 GLU A C 1
ATOM 676 O O . GLU A 1 83 ? 12.070 9.530 -10.993 1.00 92.31 83 GLU A O 1
ATOM 681 N N . PHE A 1 84 ? 11.876 7.419 -11.751 1.00 95.81 84 PHE A N 1
ATOM 682 C CA . PHE A 1 84 ? 10.680 7.648 -12.551 1.00 95.81 84 PHE A CA 1
ATOM 683 C C . PHE A 1 84 ? 9.473 8.038 -11.685 1.00 95.81 84 PHE A C 1
ATOM 685 O O . PHE A 1 84 ? 8.878 9.098 -11.900 1.00 95.81 84 PHE A O 1
ATOM 692 N N . LEU A 1 85 ? 9.138 7.230 -10.676 1.00 94.19 85 LEU A N 1
ATOM 693 C CA . LEU A 1 85 ? 7.987 7.477 -9.810 1.00 94.19 85 LEU A CA 1
ATOM 694 C C . LEU A 1 85 ? 8.149 8.762 -8.994 1.00 94.19 85 LEU A C 1
ATOM 696 O O . LEU A 1 85 ? 7.193 9.520 -8.886 1.00 94.19 85 LEU A O 1
ATOM 700 N N . LYS A 1 86 ? 9.353 9.088 -8.513 1.00 92.44 86 LYS A N 1
ATOM 701 C CA . LYS A 1 86 ? 9.649 10.340 -7.804 1.00 92.44 86 LYS A CA 1
ATOM 702 C C . LYS A 1 86 ? 9.257 11.547 -8.651 1.00 92.44 86 LYS A C 1
ATOM 704 O O . LYS A 1 86 ? 8.539 12.425 -8.167 1.00 92.44 86 LYS A O 1
ATOM 709 N N . ARG A 1 87 ? 9.686 11.584 -9.922 1.00 93.19 87 ARG A N 1
ATOM 710 C CA . ARG A 1 87 ? 9.317 12.650 -10.871 1.00 93.19 87 ARG A CA 1
ATOM 711 C C . ARG A 1 87 ? 7.810 12.684 -11.116 1.00 93.19 87 ARG A C 1
ATOM 713 O O . ARG A 1 87 ? 7.216 13.760 -11.086 1.00 93.19 87 ARG A O 1
ATOM 720 N N . ALA A 1 88 ? 7.187 11.525 -11.312 1.00 95.00 88 ALA A N 1
ATOM 721 C CA . ALA A 1 88 ? 5.752 11.425 -11.556 1.00 95.00 88 ALA A CA 1
ATOM 722 C C . ALA A 1 88 ? 4.907 11.876 -10.345 1.00 95.00 88 ALA A C 1
ATOM 724 O O . ALA A 1 88 ? 3.913 12.580 -10.520 1.00 95.00 88 ALA A O 1
ATOM 725 N N . CYS A 1 89 ? 5.333 11.562 -9.120 1.00 93.44 89 CYS A N 1
ATOM 726 C CA . CYS A 1 89 ? 4.710 12.009 -7.874 1.00 93.44 89 CYS A CA 1
ATOM 727 C C . CYS A 1 89 ? 4.826 13.526 -7.679 1.00 93.44 89 CYS A C 1
ATOM 729 O O . CYS A 1 89 ? 3.862 14.165 -7.248 1.00 93.44 89 CYS A O 1
ATOM 731 N N . LEU A 1 90 ? 5.974 14.126 -8.023 1.00 91.81 90 LEU A N 1
ATOM 732 C CA . LEU A 1 90 ? 6.137 15.588 -8.034 1.00 91.81 90 LEU A CA 1
ATOM 733 C C . LEU A 1 90 ? 5.225 16.250 -9.075 1.00 91.81 90 LEU A C 1
ATOM 735 O O . LEU A 1 90 ? 4.692 17.327 -8.831 1.00 91.81 90 LEU A O 1
ATOM 739 N N . ALA A 1 91 ? 5.002 15.580 -10.206 1.00 94.75 91 ALA A N 1
ATOM 740 C CA . 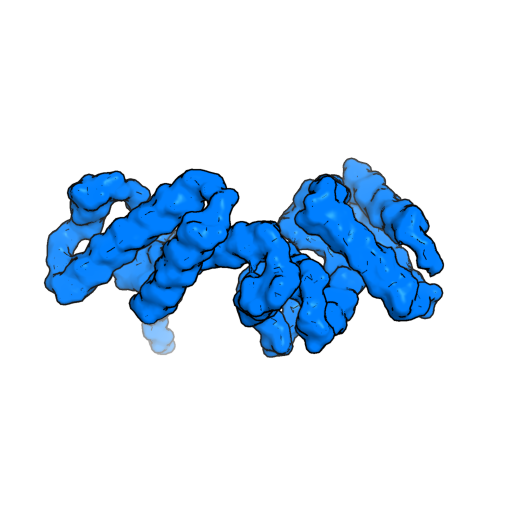ALA A 1 91 ? 4.058 15.996 -11.240 1.00 94.75 91 ALA A CA 1
ATOM 741 C C . ALA A 1 91 ? 2.596 15.589 -10.953 1.00 94.75 91 ALA A C 1
ATOM 743 O O . ALA A 1 91 ? 1.738 15.789 -11.815 1.00 94.75 91 ALA A O 1
ATOM 744 N N . ASN A 1 92 ? 2.316 15.030 -9.768 1.00 94.88 92 ASN A N 1
ATOM 745 C CA . ASN A 1 92 ? 0.990 14.624 -9.301 1.00 94.88 92 ASN A CA 1
ATOM 746 C C . ASN A 1 92 ? 0.257 13.675 -10.268 1.00 94.88 92 ASN A C 1
ATOM 748 O O . ASN A 1 92 ? -0.911 13.884 -10.582 1.00 94.88 92 ASN A O 1
ATOM 752 N N . LYS A 1 93 ? 0.959 12.665 -10.793 1.00 97.12 93 LYS A N 1
ATOM 753 C CA . LYS A 1 93 ? 0.422 11.740 -11.800 1.00 97.12 93 LYS A CA 1
ATOM 754 C C . LYS A 1 93 ? -0.187 10.477 -11.192 1.00 97.12 93 LYS A C 1
ATOM 756 O O . LYS A 1 93 ? 0.415 9.840 -10.325 1.00 97.12 93 LYS A O 1
ATOM 761 N N . MET A 1 94 ? -1.349 10.094 -11.719 1.00 97.62 94 MET A N 1
ATOM 762 C CA . MET A 1 94 ? -1.961 8.783 -11.511 1.00 97.62 94 MET A CA 1
ATOM 763 C C . MET A 1 94 ? -1.721 7.875 -12.724 1.00 97.62 94 MET A C 1
ATOM 765 O O . MET A 1 94 ? -1.737 8.364 -13.857 1.00 97.62 94 MET A O 1
ATOM 769 N N . PRO A 1 95 ? -1.511 6.561 -12.521 1.00 97.62 95 PRO A N 1
ATOM 770 C CA . PRO A 1 95 ? -1.496 5.823 -11.245 1.00 97.62 95 PRO A CA 1
ATOM 771 C C . PRO A 1 95 ? -0.128 5.799 -10.522 1.00 97.62 95 PRO A C 1
ATOM 773 O O . PRO A 1 95 ? 0.050 5.066 -9.552 1.00 97.62 95 PRO A O 1
ATOM 776 N N . GLN A 1 96 ? 0.860 6.586 -10.954 1.00 96.56 96 GLN A N 1
ATOM 777 C CA . GLN A 1 96 ? 2.239 6.518 -10.451 1.00 96.56 96 GLN A CA 1
ATOM 778 C C . GLN A 1 96 ? 2.361 6.788 -8.946 1.00 96.56 96 GLN A C 1
ATOM 780 O O . GLN A 1 96 ? 3.183 6.151 -8.294 1.00 96.56 96 GLN A O 1
ATOM 785 N N . MET A 1 97 ? 1.539 7.674 -8.371 1.00 95.81 97 MET A N 1
ATOM 786 C CA . MET A 1 97 ? 1.516 7.868 -6.913 1.00 95.81 97 MET A CA 1
ATOM 787 C C . MET A 1 97 ? 1.116 6.586 -6.165 1.00 95.81 97 MET A C 1
ATOM 789 O O . MET A 1 97 ? 1.771 6.217 -5.190 1.00 95.81 97 MET A O 1
ATOM 793 N N . ARG A 1 98 ? 0.115 5.842 -6.661 1.00 95.81 98 ARG A N 1
ATOM 794 C CA . ARG A 1 98 ? -0.226 4.517 -6.119 1.00 95.81 98 ARG A CA 1
ATOM 795 C C . ARG A 1 98 ? 0.969 3.571 -6.227 1.00 95.81 98 ARG A C 1
ATOM 797 O O . ARG A 1 98 ? 1.344 2.947 -5.237 1.00 95.81 98 ARG A O 1
ATOM 804 N N . TRP A 1 99 ? 1.589 3.477 -7.404 1.00 94.69 99 TRP A N 1
ATOM 805 C C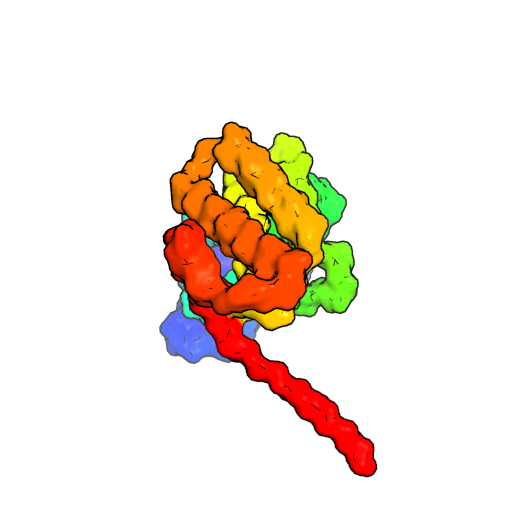A . TRP A 1 99 ? 2.743 2.597 -7.615 1.00 94.69 99 TRP A CA 1
ATOM 806 C C . TRP A 1 99 ? 3.931 2.954 -6.713 1.00 94.69 99 TRP A C 1
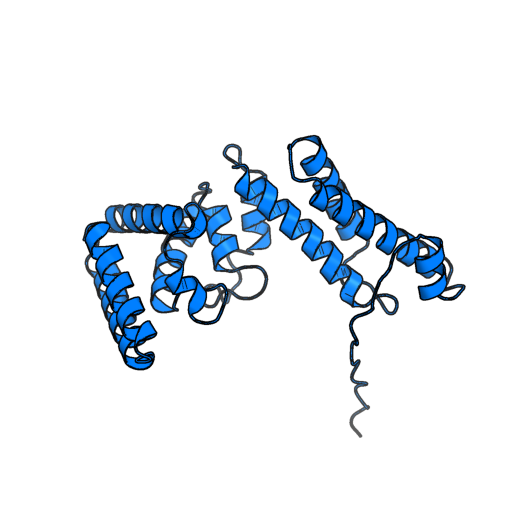ATOM 808 O O . TRP A 1 99 ? 4.625 2.058 -6.244 1.00 94.69 99 TRP A O 1
ATOM 818 N N . ALA A 1 100 ? 4.147 4.239 -6.417 1.00 92.38 100 ALA A N 1
ATOM 819 C CA . ALA A 1 100 ? 5.208 4.687 -5.516 1.00 92.38 100 ALA A CA 1
ATOM 820 C C . ALA A 1 100 ? 5.003 4.154 -4.096 1.00 92.38 100 ALA A C 1
ATOM 822 O O . ALA A 1 100 ? 5.937 3.610 -3.505 1.00 92.38 100 ALA A O 1
ATOM 823 N N . TYR A 1 101 ? 3.769 4.217 -3.588 1.00 91.56 101 TYR A N 1
ATOM 824 C CA . TYR A 1 101 ? 3.427 3.583 -2.319 1.00 91.56 101 TYR A CA 1
ATOM 825 C C . TYR A 1 101 ? 3.611 2.060 -2.385 1.00 91.56 101 TYR A C 1
ATOM 827 O O . TYR A 1 101 ? 4.196 1.472 -1.482 1.00 91.56 101 TYR A O 1
ATOM 835 N N . GLN A 1 102 ? 3.185 1.404 -3.470 1.00 90.75 102 GLN A N 1
ATOM 836 C CA . GLN A 1 102 ? 3.362 -0.048 -3.632 1.00 90.75 102 GLN A CA 1
ATOM 837 C C . GLN A 1 102 ? 4.838 -0.476 -3.751 1.00 90.75 102 GLN A C 1
ATOM 839 O O . GLN A 1 102 ? 5.147 -1.635 -3.492 1.00 90.75 102 GLN A O 1
ATOM 844 N N . LEU A 1 103 ? 5.739 0.425 -4.155 1.00 88.69 103 LEU A N 1
ATOM 845 C CA . LEU A 1 103 ? 7.182 0.184 -4.223 1.00 88.69 103 LEU A CA 1
ATOM 846 C C . LEU A 1 103 ? 7.868 0.322 -2.860 1.00 88.69 103 LEU A C 1
ATOM 848 O O . LEU A 1 103 ? 8.794 -0.425 -2.576 1.00 88.69 103 LEU A O 1
ATOM 852 N N . GLY A 1 104 ? 7.481 1.324 -2.067 1.00 79.94 104 GLY A N 1
ATOM 853 C CA . GLY A 1 104 ? 8.152 1.658 -0.806 1.00 79.94 104 GLY A CA 1
ATOM 854 C C . GLY A 1 104 ? 7.460 1.173 0.461 1.00 79.94 104 GLY A C 1
ATOM 855 O O . GLY A 1 104 ? 8.064 1.149 1.536 1.00 79.94 104 GLY A O 1
ATOM 856 N N . GLY A 1 105 ? 6.185 0.811 0.347 1.00 82.00 105 GLY A N 1
ATOM 857 C CA . GLY A 1 105 ? 5.320 0.542 1.482 1.00 82.00 105 GLY A CA 1
ATOM 858 C C . GLY A 1 105 ? 5.368 1.666 2.519 1.00 82.00 105 GLY A C 1
ATOM 859 O O . GLY A 1 105 ? 5.539 2.840 2.203 1.00 82.00 105 GLY A O 1
ATOM 860 N N . ARG A 1 106 ? 5.231 1.279 3.787 1.00 71.25 106 ARG A N 1
ATOM 861 C CA . ARG A 1 106 ? 5.095 2.190 4.933 1.00 71.25 106 ARG A CA 1
ATOM 862 C C . ARG A 1 106 ? 6.394 2.527 5.666 1.00 71.25 106 ARG A C 1
ATOM 864 O O . ARG A 1 106 ? 6.419 3.483 6.432 1.00 71.25 106 ARG A O 1
ATOM 871 N N . TYR A 1 107 ? 7.431 1.700 5.532 1.00 66.31 107 TYR A N 1
ATOM 872 C CA . TYR A 1 107 ? 8.478 1.619 6.563 1.00 66.31 107 TYR A CA 1
ATOM 873 C C . TYR A 1 107 ? 9.898 1.843 6.073 1.00 66.31 107 TYR A C 1
ATOM 875 O O . TYR A 1 107 ? 10.779 2.110 6.893 1.00 66.31 107 TYR A O 1
ATOM 883 N N . TYR A 1 108 ? 10.164 1.716 4.775 1.00 61.53 108 TYR A N 1
ATOM 884 C CA . TYR A 1 108 ? 11.534 1.829 4.308 1.00 61.53 108 TYR A CA 1
ATOM 885 C C . TYR A 1 108 ? 11.623 2.134 2.822 1.00 61.53 108 TYR A C 1
ATOM 887 O O . TYR A 1 108 ? 11.298 1.297 1.985 1.00 61.53 108 TYR A O 1
ATOM 895 N N . TYR A 1 109 ? 12.182 3.304 2.514 1.00 70.50 109 TYR A N 1
ATOM 896 C CA . TYR A 1 109 ? 12.593 3.637 1.165 1.00 70.50 109 TYR A CA 1
ATOM 897 C C . TYR A 1 109 ? 14.102 3.914 1.093 1.00 70.50 109 TYR A C 1
ATOM 899 O O . TYR A 1 109 ? 14.558 4.985 1.498 1.00 70.50 109 TYR A O 1
ATOM 907 N N . PRO A 1 110 ? 14.930 2.982 0.583 1.00 68.56 110 PRO A N 1
ATOM 908 C CA . PRO A 1 110 ? 16.391 3.107 0.646 1.00 68.56 110 PRO A CA 1
ATOM 909 C C . PRO A 1 110 ? 16.953 4.299 -0.141 1.00 68.56 110 PRO A C 1
ATOM 911 O O . PRO A 1 110 ? 18.087 4.722 0.119 1.00 68.56 110 PRO A O 1
ATOM 914 N N . PHE A 1 111 ? 16.182 4.836 -1.090 1.00 75.62 111 PHE A N 1
ATOM 915 C CA . PHE A 1 111 ? 16.574 5.975 -1.919 1.00 75.62 111 PHE A CA 1
ATOM 916 C C . PHE A 1 111 ? 15.959 7.313 -1.470 1.00 75.62 111 PHE A C 1
ATOM 918 O O . PHE A 1 111 ? 16.245 8.341 -2.081 1.00 75.62 111 PHE A O 1
ATOM 925 N N . ASP A 1 112 ? 15.163 7.322 -0.397 1.00 74.88 112 ASP A N 1
ATOM 926 C CA . ASP A 1 112 ? 14.633 8.537 0.228 1.00 74.88 112 ASP A CA 1
ATOM 927 C C . ASP A 1 112 ? 14.959 8.539 1.722 1.00 74.88 112 ASP A C 1
ATOM 929 O O . ASP A 1 112 ? 14.123 8.330 2.596 1.00 74.88 112 ASP A O 1
ATOM 933 N N . ARG A 1 113 ? 16.241 8.758 2.020 1.00 70.88 113 ARG A N 1
ATOM 934 C CA . ARG A 1 113 ? 16.734 8.802 3.404 1.00 70.88 113 ARG A CA 1
ATOM 935 C C . ARG A 1 113 ? 16.226 10.012 4.184 1.00 70.88 113 ARG A C 1
ATOM 937 O O . ARG A 1 113 ? 16.336 10.017 5.406 1.00 70.88 113 ARG A O 1
ATOM 944 N N . ASN A 1 114 ? 15.746 11.029 3.475 1.00 75.62 114 ASN A N 1
ATOM 945 C CA . ASN A 1 114 ? 15.258 12.272 4.054 1.00 75.62 114 ASN A CA 1
ATOM 946 C C . ASN A 1 114 ? 13.736 12.253 4.251 1.00 75.62 114 ASN A C 1
ATOM 948 O O . ASN A 1 114 ? 13.227 13.170 4.889 1.00 75.62 114 ASN A O 1
ATOM 952 N N . LEU A 1 115 ? 13.042 11.231 3.726 1.00 71.38 115 LEU A N 1
ATOM 953 C CA . LEU A 1 115 ? 11.581 11.148 3.672 1.00 71.38 115 LEU A CA 1
ATOM 954 C C . LEU A 1 115 ? 10.974 12.391 2.995 1.00 71.38 115 LEU A C 1
ATOM 956 O O . LEU A 1 115 ? 9.992 12.955 3.466 1.00 71.38 115 LEU A O 1
ATOM 960 N N . GLU A 1 116 ? 11.591 12.846 1.896 1.00 71.75 116 GLU A N 1
ATOM 961 C CA . GLU A 1 116 ? 11.079 13.946 1.065 1.00 71.75 116 GLU A CA 1
ATOM 962 C C . GLU A 1 116 ? 9.677 13.644 0.517 1.00 71.75 116 GLU A C 1
ATOM 964 O O . GLU A 1 116 ? 8.889 14.563 0.287 1.00 71.75 116 GLU A O 1
ATOM 969 N N . GLN A 1 117 ? 9.374 12.367 0.287 1.00 72.94 117 GLN A N 1
ATOM 970 C CA . GLN A 1 117 ? 8.058 11.871 -0.087 1.00 72.94 117 GLN A CA 1
ATOM 971 C C . GLN A 1 117 ? 7.613 10.838 0.944 1.00 72.94 117 GLN A C 1
ATOM 973 O O . GLN A 1 117 ? 7.922 9.654 0.810 1.00 72.94 117 GLN A O 1
ATOM 978 N N . ASP A 1 118 ? 6.873 11.286 1.960 1.00 81.81 118 ASP A N 1
ATOM 979 C CA . ASP A 1 118 ? 6.197 10.370 2.877 1.00 81.81 118 ASP A CA 1
ATOM 980 C C . ASP A 1 118 ? 5.260 9.458 2.057 1.00 81.81 118 ASP A C 1
ATOM 982 O O . ASP A 1 118 ? 4.348 9.960 1.383 1.00 81.81 118 ASP A O 1
ATOM 986 N N . PRO A 1 119 ? 5.474 8.127 2.061 1.00 79.94 119 PRO A N 1
ATOM 987 C CA . PRO A 1 119 ? 4.622 7.207 1.324 1.00 79.94 119 PRO A CA 1
ATOM 988 C C . PRO A 1 119 ? 3.140 7.363 1.676 1.00 79.94 119 PRO A C 1
ATOM 990 O O . PRO A 1 119 ? 2.297 7.290 0.780 1.00 79.94 119 PRO A O 1
ATOM 993 N N . TYR A 1 120 ? 2.805 7.626 2.942 1.00 83.31 120 TYR A N 1
ATOM 994 C CA . TYR A 1 120 ? 1.415 7.821 3.360 1.00 83.31 120 TYR A CA 1
ATOM 995 C C . TYR A 1 120 ? 0.803 9.058 2.719 1.00 83.31 120 TYR A C 1
ATOM 997 O O . TYR A 1 120 ? -0.303 8.982 2.180 1.00 83.31 120 TYR A O 1
ATOM 1005 N N . ASP A 1 121 ? 1.536 10.171 2.707 1.00 89.12 121 ASP A N 1
ATOM 1006 C CA . ASP A 1 121 ? 1.093 11.399 2.049 1.00 89.12 121 ASP A CA 1
ATOM 1007 C C . ASP A 1 121 ? 0.900 11.174 0.550 1.00 89.12 121 ASP A C 1
ATOM 1009 O O . ASP A 1 121 ? -0.069 11.658 -0.036 1.00 89.12 121 ASP A O 1
ATOM 1013 N N . VAL A 1 122 ? 1.789 10.408 -0.089 1.00 93.06 122 VAL A N 1
ATOM 1014 C CA . VAL A 1 122 ? 1.653 10.055 -1.508 1.00 93.06 122 VAL A CA 1
ATOM 1015 C C . VAL A 1 122 ? 0.395 9.218 -1.751 1.00 93.06 122 VAL A C 1
ATOM 1017 O O . VAL A 1 122 ? -0.341 9.506 -2.696 1.00 93.06 122 VAL A O 1
ATOM 1020 N N . LEU A 1 123 ? 0.104 8.223 -0.909 1.00 94.88 123 LEU A N 1
ATOM 1021 C CA . LEU A 1 123 ? -1.096 7.397 -1.058 1.00 94.88 123 LEU A CA 1
ATOM 1022 C C . LEU A 1 123 ? -2.380 8.190 -0.784 1.00 94.88 123 LEU A C 1
ATOM 1024 O O . LEU A 1 123 ? -3.343 8.060 -1.539 1.00 94.88 123 LEU A O 1
ATOM 1028 N N . LYS A 1 124 ? -2.393 9.050 0.242 1.00 95.00 124 LYS A N 1
ATOM 1029 C CA . LYS A 1 124 ? -3.524 9.945 0.525 1.00 95.00 124 LYS A CA 1
ATOM 1030 C C . LYS A 1 124 ? -3.780 10.883 -0.655 1.00 95.00 124 LYS A C 1
ATOM 1032 O O . LYS A 1 124 ? -4.908 10.974 -1.132 1.00 95.00 124 LYS A O 1
ATOM 1037 N N . ARG A 1 125 ? -2.727 11.499 -1.202 1.00 96.12 125 ARG A N 1
ATOM 1038 C CA . ARG A 1 125 ? -2.813 12.329 -2.416 1.00 96.12 125 ARG A CA 1
ATOM 1039 C C . ARG A 1 125 ? -3.310 11.550 -3.630 1.00 96.12 125 ARG A C 1
ATOM 1041 O O . ARG A 1 125 ? -4.051 12.108 -4.432 1.00 96.12 125 ARG A O 1
ATOM 1048 N N . ALA A 1 126 ? -2.907 10.288 -3.780 1.00 97.44 126 ALA A N 1
ATOM 1049 C CA . ALA A 1 126 ? -3.397 9.419 -4.846 1.00 97.44 126 ALA A CA 1
ATOM 1050 C C . ALA A 1 126 ? -4.905 9.168 -4.710 1.00 97.44 126 ALA A C 1
ATOM 1052 O O . ALA A 1 126 ? -5.634 9.278 -5.694 1.00 97.44 126 ALA A O 1
ATOM 1053 N N . TYR A 1 127 ? -5.373 8.881 -3.492 1.00 97.81 127 TYR A N 1
ATOM 1054 C CA . TYR A 1 127 ? -6.790 8.682 -3.193 1.00 97.81 127 TYR A CA 1
ATOM 1055 C C . TYR A 1 127 ? -7.628 9.947 -3.435 1.00 97.81 127 TYR A C 1
ATOM 1057 O O . TYR A 1 127 ? -8.709 9.868 -4.014 1.00 97.81 127 TYR A O 1
ATOM 1065 N N . GLU A 1 128 ? -7.118 11.117 -3.048 1.00 96.88 128 GLU A N 1
ATOM 1066 C CA . GLU A 1 128 ? -7.783 12.415 -3.233 1.00 96.88 128 GLU A CA 1
ATOM 1067 C C . GLU A 1 128 ? -7.688 12.953 -4.677 1.00 96.88 128 GLU A C 1
ATOM 1069 O O . GLU A 1 128 ? -8.276 13.989 -5.001 1.00 96.88 128 GLU A O 1
ATOM 1074 N N . HIS A 1 129 ? -6.949 12.274 -5.560 1.00 98.31 129 HIS A N 1
ATOM 1075 C CA . HIS A 1 129 ? -6.741 12.718 -6.932 1.00 98.31 129 HIS A CA 1
ATOM 1076 C C . HIS A 1 129 ? -8.032 12.624 -7.771 1.00 98.31 129 HIS A C 1
ATOM 1078 O O . HIS A 1 129 ? -8.735 11.617 -7.696 1.00 98.31 129 HIS A O 1
ATOM 1084 N N . PRO A 1 130 ? -8.323 13.590 -8.669 1.00 97.50 130 PRO A N 1
ATOM 1085 C CA . PRO A 1 130 ? -9.480 13.504 -9.571 1.00 97.50 130 PRO A CA 1
ATOM 1086 C C . PRO A 1 130 ? -9.487 12.275 -10.495 1.00 97.50 130 PRO A C 1
ATOM 1088 O O . PRO A 1 130 ? -10.543 11.842 -10.938 1.00 97.50 130 PRO A O 1
ATOM 1091 N N . GLU A 1 131 ? -8.306 11.727 -10.789 1.00 97.81 131 GLU A N 1
ATOM 1092 C CA . GLU A 1 131 ? -8.106 10.512 -11.601 1.00 97.81 131 GLU A CA 1
ATOM 1093 C C . GLU A 1 131 ? -7.820 9.271 -10.729 1.00 97.81 131 GLU A C 1
ATOM 1095 O O . GLU A 1 131 ? -7.106 8.365 -11.153 1.00 97.81 131 GLU A O 1
ATOM 1100 N N . CYS A 1 132 ? -8.298 9.251 -9.480 1.00 97.69 132 CYS A N 1
ATOM 1101 C CA . CYS A 1 132 ? -8.150 8.109 -8.579 1.00 97.69 132 CYS A CA 1
ATOM 1102 C C . CYS A 1 132 ? -8.797 6.845 -9.177 1.00 97.69 132 CYS A C 1
ATOM 1104 O O . CYS A 1 132 ? -9.963 6.860 -9.575 1.00 97.69 132 CYS A O 1
ATOM 1106 N N . ASP A 1 133 ? -8.028 5.753 -9.249 1.00 96.69 133 ASP A N 1
ATOM 1107 C CA . ASP A 1 133 ? -8.490 4.462 -9.764 1.00 96.69 133 ASP A CA 1
ATOM 1108 C C . ASP A 1 133 ? -9.016 3.549 -8.635 1.00 96.69 133 ASP A C 1
ATOM 1110 O O . ASP A 1 133 ? -8.704 3.724 -7.454 1.00 96.69 133 ASP A O 1
ATOM 1114 N N . GLU A 1 134 ? -9.810 2.531 -8.984 1.00 96.44 134 GLU A N 1
ATOM 1115 C CA . GLU A 1 134 ? -10.391 1.595 -8.002 1.00 96.44 134 GLU A CA 1
ATOM 1116 C C . GLU A 1 134 ? -9.325 0.849 -7.182 1.00 96.44 134 GLU A C 1
ATOM 1118 O O . GLU A 1 134 ? -9.543 0.517 -6.014 1.00 96.44 134 GLU A O 1
ATOM 1123 N N . LYS A 1 135 ? -8.148 0.601 -7.771 1.00 96.38 135 LYS A N 1
ATOM 1124 C CA . LYS A 1 135 ? -7.030 -0.051 -7.077 1.00 96.38 135 LYS A CA 1
ATOM 1125 C C . LYS A 1 135 ? -6.441 0.850 -5.999 1.00 96.38 135 LYS A C 1
ATOM 1127 O O . LYS A 1 135 ? -6.021 0.347 -4.964 1.00 96.38 135 LYS A O 1
ATOM 1132 N N . THR A 1 136 ? -6.435 2.159 -6.217 1.00 97.44 136 THR A N 1
ATOM 1133 C CA . THR A 1 136 ? -5.977 3.170 -5.261 1.00 97.44 136 THR A CA 1
ATOM 1134 C C . THR A 1 136 ? -6.951 3.278 -4.104 1.00 97.44 136 THR A C 1
ATOM 1136 O O . THR A 1 136 ? -6.521 3.243 -2.956 1.00 97.44 136 THR A O 1
ATOM 1139 N N . VAL A 1 137 ? -8.256 3.315 -4.391 1.00 98.12 137 VAL A N 1
ATOM 1140 C CA . VAL A 1 137 ? -9.307 3.286 -3.361 1.00 98.12 137 VAL A CA 1
ATOM 1141 C C . VAL A 1 137 ? -9.157 2.055 -2.471 1.00 98.12 137 VAL A C 1
ATOM 1143 O O . VAL A 1 137 ? -9.127 2.170 -1.246 1.00 98.12 137 VAL A O 1
ATOM 1146 N N . ARG A 1 138 ? -9.020 0.875 -3.086 1.00 97.38 138 ARG A N 1
ATOM 1147 C CA . ARG A 1 138 ? -8.824 -0.380 -2.360 1.00 97.38 138 ARG A CA 1
ATOM 1148 C C . ARG A 1 138 ? -7.548 -0.355 -1.518 1.00 97.38 138 ARG A C 1
ATOM 1150 O O . ARG A 1 138 ? -7.609 -0.674 -0.337 1.00 97.38 138 ARG A O 1
ATOM 1157 N N . LEU A 1 139 ? -6.418 0.039 -2.106 1.00 96.12 139 LEU A N 1
ATOM 1158 C CA . LEU A 1 139 ? -5.129 0.098 -1.414 1.00 96.12 139 LEU A CA 1
ATOM 1159 C C . LEU A 1 139 ? -5.158 1.076 -0.234 1.00 96.12 139 LEU A C 1
ATOM 1161 O O . LEU A 1 139 ? -4.577 0.801 0.812 1.00 96.12 139 LEU A O 1
ATOM 1165 N N . TYR A 1 140 ? -5.850 2.206 -0.380 1.00 97.25 140 TYR A N 1
ATOM 1166 C CA . TYR A 1 140 ? -6.004 3.165 0.705 1.00 97.25 140 TYR A CA 1
ATOM 1167 C C . TYR A 1 140 ? -6.876 2.611 1.835 1.00 97.25 140 TYR A C 1
ATOM 1169 O O . TYR A 1 140 ? -6.515 2.759 2.997 1.00 97.25 140 TYR A O 1
ATOM 1177 N N . LEU A 1 141 ? -7.958 1.889 1.527 1.00 97.94 141 LEU A N 1
ATOM 1178 C CA . LEU A 1 141 ? -8.750 1.202 2.552 1.00 97.94 141 LEU A CA 1
ATOM 1179 C C . LEU A 1 141 ? -7.951 0.107 3.273 1.00 97.94 141 LEU A C 1
ATOM 1181 O O . LEU A 1 141 ? -7.999 0.024 4.497 1.00 97.94 141 LEU A O 1
ATOM 1185 N N . GLU A 1 142 ? -7.195 -0.707 2.531 1.00 96.38 142 GLU A N 1
ATOM 1186 C CA . GLU A 1 142 ? -6.275 -1.703 3.099 1.00 96.38 142 GLU A CA 1
ATOM 1187 C C . GLU A 1 142 ? -5.265 -1.034 4.040 1.00 96.38 142 GLU A C 1
ATOM 1189 O O . GLU A 1 142 ? -5.000 -1.539 5.130 1.00 96.38 142 GLU A O 1
ATOM 1194 N N . ASN A 1 143 ? -4.760 0.144 3.660 1.00 95.00 143 ASN A N 1
ATOM 1195 C CA . ASN A 1 143 ? -3.904 0.948 4.517 1.00 95.00 143 ASN A CA 1
ATOM 1196 C C . ASN A 1 143 ? -4.638 1.383 5.799 1.00 95.00 143 ASN A C 1
ATOM 1198 O O . ASN A 1 143 ? -4.110 1.150 6.876 1.00 95.00 143 ASN A O 1
ATOM 1202 N N . LEU A 1 144 ? -5.844 1.948 5.724 1.00 96.81 144 LEU A N 1
ATOM 1203 C CA . LEU A 1 144 ? -6.589 2.365 6.923 1.00 96.81 144 LEU A CA 1
ATOM 1204 C C . LEU A 1 144 ? -6.845 1.194 7.887 1.00 96.81 144 LEU A C 1
ATOM 1206 O O . LEU A 1 144 ? -6.661 1.327 9.092 1.00 96.81 144 LEU A O 1
ATOM 1210 N N . LEU A 1 145 ? -7.221 0.019 7.374 1.00 97.19 145 LEU A N 1
ATOM 1211 C CA . LEU A 1 145 ? -7.422 -1.166 8.216 1.00 97.19 145 LEU A CA 1
ATOM 1212 C C . LEU A 1 145 ? -6.122 -1.656 8.853 1.00 97.19 145 LEU A C 1
ATOM 1214 O O . LEU A 1 145 ? -6.121 -2.072 10.008 1.00 97.19 145 LEU A O 1
ATOM 1218 N N . TYR A 1 146 ? -5.010 -1.569 8.127 1.00 94.00 146 TYR A N 1
ATOM 1219 C CA . TYR A 1 146 ? -3.699 -1.861 8.689 1.00 94.00 146 TYR A CA 1
ATOM 1220 C C . TYR A 1 146 ? -3.339 -0.888 9.828 1.00 94.00 146 TYR A C 1
ATOM 1222 O O . TYR A 1 146 ? -2.771 -1.321 10.828 1.00 94.00 146 TYR A O 1
ATOM 1230 N N . ASP A 1 147 ? -3.662 0.408 9.719 1.00 93.88 147 ASP A N 1
ATOM 1231 C CA . ASP A 1 147 ? -3.435 1.376 10.808 1.00 93.88 147 ASP A CA 1
ATOM 1232 C C . ASP A 1 147 ? -4.209 1.002 12.074 1.00 93.88 147 ASP A C 1
ATOM 1234 O O . ASP A 1 147 ? -3.667 1.073 13.180 1.00 93.88 147 ASP A O 1
ATOM 1238 N N . LEU A 1 148 ? -5.448 0.535 11.913 1.00 96.81 148 LEU A N 1
ATOM 1239 C CA . LEU A 1 148 ? -6.264 0.025 13.014 1.00 96.81 148 LEU A CA 1
ATOM 1240 C C . LEU A 1 148 ? -5.670 -1.257 13.622 1.00 96.81 148 LEU A C 1
ATOM 1242 O O . LEU A 1 148 ? -5.650 -1.413 14.843 1.00 96.81 148 LEU A O 1
ATOM 1246 N N . ASP A 1 149 ? -5.132 -2.160 12.803 1.00 94.88 149 ASP A N 1
ATOM 1247 C CA . ASP A 1 149 ? -4.428 -3.350 13.294 1.00 94.88 149 ASP A CA 1
ATOM 1248 C C . ASP A 1 149 ? -3.186 -2.987 14.114 1.00 94.88 149 ASP A C 1
ATOM 1250 O O . ASP A 1 149 ? -3.015 -3.412 15.261 1.00 94.88 149 ASP A O 1
ATOM 1254 N N . PHE A 1 150 ? -2.335 -2.134 13.542 1.00 92.19 150 PHE A N 1
ATOM 1255 C CA . PHE A 1 150 ? -1.114 -1.665 14.180 1.00 92.19 150 PHE A CA 1
ATOM 1256 C C . PHE A 1 150 ? -1.414 -0.884 15.462 1.00 92.19 150 PHE A C 1
ATOM 1258 O O . PHE A 1 150 ? -0.724 -1.036 16.472 1.00 92.19 150 PHE A O 1
ATOM 1265 N N . GLY A 1 151 ? -2.464 -0.067 15.454 1.00 94.19 151 GLY A N 1
ATOM 1266 C CA . GLY A 1 151 ? -2.918 0.680 16.615 1.00 94.19 151 GLY A CA 1
ATOM 1267 C C . GLY A 1 151 ? -3.320 -0.217 17.789 1.00 94.19 151 GLY A C 1
ATOM 1268 O O . GLY A 1 151 ? -2.973 0.092 18.933 1.00 94.19 151 GLY A O 1
ATOM 1269 N N . ALA A 1 152 ? -3.952 -1.357 17.508 1.00 95.00 152 ALA A N 1
ATOM 1270 C CA . ALA A 1 152 ? -4.329 -2.356 18.503 1.00 95.00 152 ALA A CA 1
ATOM 1271 C C . ALA A 1 152 ? -3.165 -3.255 18.967 1.00 95.00 152 ALA A C 1
ATOM 1273 O O . ALA A 1 152 ? -3.339 -4.062 19.880 1.00 95.00 152 ALA A O 1
ATOM 1274 N N . HIS A 1 153 ? -1.963 -3.119 18.395 1.00 91.62 153 HIS A N 1
ATOM 1275 C CA . HIS A 1 153 ? -0.839 -4.034 18.632 1.00 91.62 153 HIS A CA 1
ATOM 1276 C C . HIS A 1 153 ? -0.396 -4.141 20.102 1.00 91.62 153 HIS A C 1
ATOM 1278 O O . HIS A 1 153 ? 0.161 -5.159 20.504 1.00 91.62 153 HIS A O 1
ATOM 1284 N N . HIS A 1 154 ? -0.626 -3.102 20.908 1.00 90.38 154 HIS A N 1
ATOM 1285 C CA . HIS A 1 154 ? -0.298 -3.081 22.339 1.00 90.38 154 HIS A CA 1
ATOM 1286 C C . HIS A 1 154 ? -1.529 -3.198 23.246 1.00 90.38 154 HIS A C 1
ATOM 1288 O O . HIS A 1 154 ? -1.431 -2.891 24.432 1.00 90.38 154 HIS A O 1
ATOM 1294 N N . PHE A 1 155 ? -2.695 -3.588 22.724 1.00 93.62 155 PHE A N 1
ATOM 1295 C CA . PHE A 1 155 ? -3.864 -3.791 23.574 1.00 93.62 155 PHE A CA 1
ATOM 1296 C C . PHE A 1 155 ? -3.655 -5.003 24.498 1.00 93.62 155 PHE A C 1
ATOM 1298 O O . PHE A 1 155 ? -3.181 -6.036 24.021 1.00 93.62 155 PHE A O 1
ATOM 1305 N N . PRO A 1 156 ? -4.098 -4.923 25.769 1.00 92.94 156 PRO A N 1
ATOM 1306 C CA . PRO A 1 156 ? -4.729 -3.767 26.426 1.00 92.94 156 PRO A CA 1
ATOM 1307 C C . PRO A 1 156 ? -3.757 -2.771 27.091 1.00 92.94 156 PRO A C 1
ATOM 1309 O O . PRO A 1 156 ? -4.190 -1.759 27.646 1.00 92.94 156 PRO A O 1
ATOM 1312 N N . GLU A 1 157 ? -2.451 -3.020 27.089 1.00 90.69 157 GLU A N 1
ATOM 1313 C CA . GLU A 1 157 ? -1.457 -2.207 27.797 1.00 90.69 157 GLU A CA 1
ATOM 1314 C C . GLU A 1 157 ? -1.428 -0.742 27.329 1.00 90.69 157 GLU A C 1
ATOM 1316 O O . GLU A 1 157 ? -1.303 0.169 28.160 1.00 90.69 157 GLU A O 1
ATOM 1321 N N . GLY A 1 158 ? -1.603 -0.506 26.028 1.00 90.38 158 GLY A N 1
ATOM 1322 C CA . GLY A 1 158 ? -1.604 0.809 25.390 1.00 90.38 158 GLY A CA 1
ATOM 1323 C C . GLY A 1 158 ? -2.104 0.767 23.943 1.00 90.38 158 GLY A C 1
ATOM 1324 O O . GLY A 1 158 ? -2.296 -0.301 23.386 1.00 90.38 158 GLY A O 1
ATOM 1325 N N . CYS A 1 159 ? -2.300 1.930 23.324 1.00 93.88 159 CYS A N 1
ATOM 1326 C CA . CYS A 1 159 ? -2.697 2.059 21.919 1.00 93.88 159 CYS A CA 1
ATOM 1327 C C . CYS A 1 159 ? -1.552 2.692 21.124 1.00 93.88 159 CYS A C 1
ATOM 1329 O O . CYS A 1 159 ? -0.991 3.696 21.567 1.00 93.88 159 CYS A O 1
ATOM 1331 N N . CYS A 1 160 ? -1.196 2.119 19.973 1.00 93.56 160 CYS A N 1
ATOM 1332 C CA . CYS A 1 160 ? -0.108 2.639 19.133 1.00 93.56 160 CYS A CA 1
ATOM 1333 C C . CYS A 1 160 ? -0.526 3.847 18.284 1.00 93.56 160 CYS A C 1
ATOM 1335 O O . CYS A 1 160 ? 0.340 4.522 17.733 1.00 93.56 160 CYS A O 1
ATOM 1337 N N . ILE A 1 161 ? -1.827 4.134 18.198 1.00 94.62 161 ILE A N 1
ATOM 1338 C CA . ILE A 1 161 ? -2.368 5.313 17.514 1.00 94.62 161 ILE A CA 1
ATOM 1339 C C . ILE A 1 161 ? -3.149 6.206 18.479 1.00 94.62 161 ILE A C 1
ATOM 1341 O O . ILE A 1 161 ? -3.662 5.753 19.506 1.00 94.62 161 ILE A O 1
ATOM 1345 N N . ALA A 1 162 ? -3.253 7.490 18.145 1.00 95.81 162 ALA A N 1
ATOM 1346 C CA . ALA A 1 162 ? -4.099 8.425 18.878 1.00 95.81 162 ALA A CA 1
ATOM 1347 C C . ALA A 1 162 ? -5.591 8.099 18.675 1.00 95.81 162 ALA A C 1
ATOM 1349 O O . ALA A 1 162 ? -5.984 7.536 17.650 1.00 95.81 162 ALA A O 1
ATOM 1350 N N . ARG A 1 163 ? -6.444 8.487 19.633 1.00 95.81 163 ARG A N 1
ATOM 1351 C CA . ARG A 1 163 ? -7.902 8.296 19.517 1.00 95.81 163 ARG A CA 1
ATOM 1352 C C . ARG A 1 163 ? -8.465 9.090 18.335 1.00 95.81 163 ARG A C 1
ATOM 1354 O O . ARG A 1 163 ? -9.381 8.623 17.670 1.00 95.81 163 ARG A O 1
ATOM 1361 N N . GLU A 1 164 ? -7.897 10.258 18.058 1.00 97.31 164 GLU A N 1
ATOM 1362 C CA . GLU A 1 164 ? -8.250 11.114 16.926 1.00 97.31 164 GLU A CA 1
ATOM 1363 C C . GLU A 1 164 ? -7.944 10.427 15.591 1.00 97.31 164 GLU A C 1
ATOM 1365 O O . GLU A 1 164 ? -8.802 10.420 14.713 1.00 97.31 164 GLU A O 1
ATOM 1370 N N . GLN A 1 165 ? -6.777 9.778 15.479 1.00 95.50 165 GLN A N 1
ATOM 1371 C CA . GLN A 1 165 ? -6.399 9.012 14.288 1.00 95.50 165 GLN A CA 1
ATOM 1372 C C . GLN A 1 165 ? -7.374 7.856 14.048 1.00 95.50 165 GLN A C 1
ATOM 1374 O O . GLN A 1 165 ? -7.903 7.723 12.952 1.00 95.50 165 GLN A O 1
ATOM 1379 N N . TYR A 1 166 ? -7.703 7.087 15.094 1.00 97.62 166 TYR A N 1
ATOM 1380 C CA . TYR A 1 166 ? -8.728 6.040 15.014 1.00 97.62 166 TYR A CA 1
ATOM 1381 C C . TYR A 1 166 ? -10.061 6.570 14.455 1.00 97.62 166 TYR A C 1
ATOM 1383 O O . TYR A 1 166 ? -10.674 5.937 13.596 1.00 97.62 166 TYR A O 1
ATOM 1391 N N . LEU A 1 167 ? -10.525 7.730 14.936 1.00 97.94 167 LEU A N 1
ATOM 1392 C CA . LEU A 1 167 ? -11.787 8.319 14.481 1.00 97.94 167 LEU A CA 1
ATOM 1393 C C . LEU A 1 167 ? -11.718 8.757 13.012 1.00 97.94 167 LEU A C 1
ATOM 1395 O O . LEU A 1 167 ? -12.688 8.547 12.278 1.00 97.94 167 LEU A O 1
ATOM 1399 N N . GLU A 1 168 ? -10.604 9.355 12.585 1.00 97.25 168 GLU A N 1
ATOM 1400 C CA . GLU A 1 168 ? -10.380 9.747 11.188 1.00 97.25 168 GLU A CA 1
ATOM 1401 C C . GLU A 1 168 ? -10.337 8.521 10.267 1.00 97.25 168 GLU A C 1
ATOM 1403 O O . GLU A 1 168 ? -11.037 8.502 9.249 1.00 97.25 168 GLU A O 1
ATOM 1408 N N . ASP A 1 169 ? -9.604 7.475 10.658 1.00 97.38 169 ASP A N 1
ATOM 1409 C CA . ASP A 1 169 ? -9.452 6.245 9.878 1.00 97.38 169 ASP A CA 1
ATOM 1410 C C . ASP A 1 169 ? -10.789 5.526 9.707 1.00 97.38 169 ASP A C 1
ATOM 1412 O O . ASP A 1 169 ? -11.174 5.191 8.585 1.00 97.38 169 ASP A O 1
ATOM 1416 N N . VAL A 1 170 ? -11.549 5.354 10.796 1.00 98.44 170 VAL A N 1
ATOM 1417 C CA . VAL A 1 170 ? -12.882 4.738 10.746 1.00 98.44 170 VAL A CA 1
ATOM 1418 C C . VAL A 1 170 ? -13.832 5.564 9.886 1.00 98.44 170 VAL A C 1
ATOM 1420 O O . VAL A 1 170 ? -14.504 5.008 9.020 1.00 98.44 170 VAL A O 1
ATOM 1423 N N . THR A 1 171 ? -13.875 6.885 10.074 1.00 98.44 171 THR A N 1
ATOM 1424 C CA . THR A 1 171 ? -14.766 7.764 9.297 1.00 98.44 171 THR A CA 1
ATOM 1425 C C . THR A 1 171 ? -14.453 7.683 7.803 1.00 98.44 171 THR A C 1
ATOM 1427 O O . THR A 1 171 ? -15.358 7.609 6.967 1.00 98.44 171 THR A O 1
ATOM 1430 N N . THR A 1 172 ? -13.167 7.671 7.457 1.00 98.06 172 THR A N 1
ATOM 1431 C CA . THR A 1 172 ? -12.710 7.589 6.069 1.00 98.06 172 THR A CA 1
ATOM 1432 C C . THR A 1 172 ? -13.002 6.213 5.472 1.00 98.06 172 THR A C 1
ATOM 1434 O O . THR A 1 172 ? -13.530 6.133 4.363 1.00 98.06 172 THR A O 1
ATOM 1437 N N . ALA A 1 173 ? -12.758 5.132 6.215 1.00 98.50 173 ALA A N 1
ATOM 1438 C CA . ALA A 1 173 ? -13.067 3.771 5.785 1.00 98.50 173 ALA A CA 1
ATOM 1439 C C . ALA A 1 173 ? -14.578 3.561 5.567 1.00 98.50 173 ALA A C 1
ATOM 1441 O O . ALA A 1 173 ? -14.987 3.003 4.547 1.00 98.50 173 ALA A O 1
ATOM 1442 N N . GLU A 1 174 ? -15.427 4.069 6.467 1.00 98.44 174 GLU A N 1
ATOM 1443 C CA . GLU A 1 174 ? -16.888 4.033 6.318 1.00 98.44 174 GLU A CA 1
ATOM 1444 C C . GLU A 1 174 ? -17.370 4.817 5.095 1.00 98.44 174 GLU A C 1
ATOM 1446 O O . GLU A 1 174 ? -18.325 4.405 4.429 1.00 98.44 174 GLU A O 1
ATOM 1451 N N . LYS A 1 175 ? -16.732 5.955 4.794 1.00 98.12 175 LYS A N 1
ATOM 1452 C CA . LYS A 1 175 ? -17.011 6.721 3.578 1.00 98.12 175 LYS A CA 1
ATOM 1453 C C . LYS A 1 175 ? -16.670 5.893 2.337 1.00 98.12 175 LYS A C 1
ATOM 1455 O O . LYS A 1 175 ? -17.530 5.737 1.474 1.00 98.12 175 LYS A O 1
ATOM 1460 N N . ILE A 1 176 ? -15.470 5.312 2.278 1.00 98.25 176 ILE A N 1
ATOM 1461 C CA . ILE A 1 176 ? -15.023 4.495 1.140 1.00 98.25 176 ILE A CA 1
ATOM 1462 C C . ILE A 1 176 ? -15.980 3.322 0.901 1.00 98.25 176 ILE A C 1
ATOM 1464 O O . ILE A 1 176 ? -16.451 3.128 -0.216 1.00 98.25 176 ILE A O 1
ATOM 1468 N N . LEU A 1 177 ? -16.329 2.575 1.951 1.00 97.88 177 LEU A N 1
ATOM 1469 C CA . LEU A 1 177 ? -17.236 1.424 1.859 1.00 97.88 177 LEU A CA 1
ATOM 1470 C C . LEU A 1 177 ? -18.665 1.791 1.435 1.00 97.88 177 LEU A C 1
ATOM 1472 O O . LEU A 1 177 ? -19.407 0.937 0.956 1.00 97.88 177 LEU A O 1
ATOM 1476 N N . ARG A 1 178 ? -19.071 3.048 1.627 1.00 97.62 178 ARG A N 1
ATOM 1477 C CA . ARG A 1 178 ? -20.374 3.561 1.189 1.00 97.62 178 ARG A CA 1
ATOM 1478 C C . ARG A 1 178 ? -20.362 4.002 -0.269 1.00 97.62 178 ARG A C 1
ATOM 1480 O O . ARG A 1 178 ? -21.374 3.869 -0.951 1.00 97.62 178 ARG A O 1
ATOM 1487 N N . GLU A 1 179 ? -19.250 4.576 -0.712 1.00 96.94 179 GLU A N 1
ATOM 1488 C CA . GLU A 1 179 ? -19.098 5.163 -2.045 1.00 96.94 179 GLU A CA 1
ATOM 1489 C C . GLU A 1 179 ? -18.642 4.135 -3.091 1.00 96.94 179 GLU A C 1
ATOM 1491 O O . GLU A 1 179 ? -18.922 4.306 -4.277 1.00 96.94 179 GLU A O 1
ATOM 1496 N N . HIS A 1 180 ? -18.001 3.044 -2.664 1.00 95.94 180 HIS A N 1
ATOM 1497 C CA . HIS A 1 180 ? -17.413 2.045 -3.550 1.00 95.94 180 HIS A CA 1
ATOM 1498 C C . HIS A 1 180 ? -17.937 0.635 -3.272 1.00 95.94 180 HIS A C 1
ATOM 1500 O O . HIS A 1 180 ? -18.085 0.208 -2.129 1.00 95.94 180 HIS A O 1
ATOM 1506 N N . ASN A 1 181 ? -18.170 -0.125 -4.344 1.00 94.12 181 ASN A N 1
ATOM 1507 C CA . ASN A 1 181 ? -18.574 -1.525 -4.258 1.00 94.12 181 ASN A CA 1
ATOM 1508 C C . ASN A 1 181 ? -17.350 -2.417 -4.009 1.00 94.12 181 ASN A C 1
ATOM 1510 O O . ASN A 1 181 ? -16.757 -2.953 -4.947 1.00 94.12 181 ASN A O 1
ATOM 1514 N N . LEU A 1 182 ? -16.964 -2.541 -2.741 1.00 94.56 182 LEU A N 1
ATOM 1515 C CA . LEU A 1 182 ? -15.835 -3.356 -2.308 1.00 94.56 182 LEU A CA 1
ATOM 1516 C C . LEU A 1 182 ? -16.299 -4.687 -1.699 1.00 94.56 182 LEU A C 1
ATOM 1518 O O . LEU A 1 182 ? -17.443 -4.809 -1.254 1.00 94.56 182 LEU A O 1
ATOM 1522 N N . PRO A 1 183 ? -15.422 -5.702 -1.680 1.00 96.00 183 PRO A N 1
ATOM 1523 C CA . PRO A 1 183 ? -15.731 -6.980 -1.058 1.00 96.00 183 PRO A CA 1
ATOM 1524 C C . PRO A 1 183 ? -16.173 -6.866 0.412 1.00 96.00 183 PRO A C 1
ATOM 1526 O O . PRO A 1 183 ? -15.663 -6.046 1.176 1.00 96.00 183 PRO A O 1
ATOM 1529 N N . LEU A 1 184 ? -17.117 -7.722 0.817 1.00 95.25 184 LEU A N 1
ATOM 1530 C CA . LEU A 1 184 ? -17.757 -7.671 2.139 1.00 95.25 184 LEU A CA 1
ATOM 1531 C C . LEU A 1 184 ? -16.773 -7.909 3.297 1.00 95.25 184 LEU A C 1
ATOM 1533 O O . LEU A 1 184 ? -17.052 -7.499 4.425 1.00 95.25 184 LEU A O 1
ATOM 1537 N N . GLU A 1 185 ? -15.643 -8.576 3.050 1.00 96.56 185 GLU A N 1
ATOM 1538 C CA . GLU A 1 185 ? -14.571 -8.739 4.037 1.00 96.56 185 GLU A CA 1
ATOM 1539 C C . GLU A 1 185 ? -14.106 -7.404 4.625 1.00 96.56 185 GLU A C 1
ATOM 1541 O O . GLU A 1 185 ? -13.995 -7.306 5.840 1.00 96.56 185 GLU A O 1
ATOM 1546 N N . PHE A 1 186 ? -13.989 -6.344 3.822 1.00 97.19 186 PHE A N 1
ATOM 1547 C CA . PHE A 1 186 ? -13.556 -5.038 4.317 1.00 97.19 186 PHE A CA 1
ATOM 1548 C C . PHE A 1 186 ? -14.528 -4.439 5.339 1.00 97.19 186 PHE A C 1
ATOM 1550 O O . PHE A 1 186 ? -14.114 -3.846 6.332 1.00 97.19 186 PHE A O 1
ATOM 1557 N N . THR A 1 187 ? -15.836 -4.614 5.126 1.00 97.56 187 THR A N 1
ATOM 1558 C CA . THR A 1 187 ? -16.847 -4.192 6.103 1.00 97.56 187 THR A CA 1
ATOM 1559 C C . THR A 1 187 ? -16.738 -5.000 7.392 1.00 97.56 187 THR A C 1
ATOM 1561 O O . THR A 1 187 ? -16.869 -4.441 8.476 1.00 97.56 187 THR A O 1
ATOM 1564 N N . LYS A 1 188 ? -16.484 -6.310 7.293 1.00 97.25 188 LYS A N 1
ATOM 1565 C CA . LYS A 1 188 ? -16.319 -7.171 8.473 1.00 97.25 188 LYS A CA 1
ATOM 1566 C C . LYS A 1 188 ? -15.081 -6.787 9.279 1.00 97.25 188 LYS A C 1
ATOM 1568 O O . LYS A 1 188 ? -15.182 -6.696 10.499 1.00 97.25 188 LYS A O 1
ATOM 1573 N N . ASP A 1 189 ? -13.966 -6.522 8.606 1.00 97.56 189 ASP A N 1
ATOM 1574 C CA . ASP A 1 189 ? -12.716 -6.108 9.244 1.00 97.56 189 ASP A CA 1
ATOM 1575 C C . ASP A 1 189 ? -12.885 -4.753 9.942 1.00 97.56 189 ASP A C 1
ATOM 1577 O O . ASP A 1 189 ? -12.511 -4.596 11.105 1.00 97.56 189 ASP A O 1
ATOM 1581 N N . LEU A 1 190 ? -13.546 -3.790 9.290 1.00 98.31 190 LEU A N 1
ATOM 1582 C CA . LEU A 1 190 ? -13.824 -2.495 9.908 1.00 98.31 190 LEU A CA 1
ATOM 1583 C C . LEU A 1 190 ? -14.723 -2.621 11.148 1.00 98.31 190 LEU A C 1
ATOM 1585 O O . LEU A 1 190 ? -14.434 -2.017 12.179 1.00 98.31 190 LEU A O 1
ATOM 1589 N N . GLU A 1 191 ? -15.799 -3.411 11.085 1.00 98.12 191 GLU A N 1
ATOM 1590 C CA . GLU A 1 191 ? -16.684 -3.628 12.240 1.00 98.12 191 GLU A CA 1
ATOM 1591 C C . GLU A 1 191 ? -15.983 -4.367 13.389 1.00 98.12 191 GLU A C 1
ATOM 1593 O O . GLU A 1 191 ? -16.236 -4.075 14.566 1.00 98.12 191 GLU A O 1
ATOM 1598 N N . TYR A 1 192 ? -15.060 -5.278 13.067 1.00 98.00 192 TYR A N 1
ATOM 1599 C CA . TYR A 1 192 ? -14.187 -5.906 14.051 1.00 98.00 192 TYR A CA 1
ATOM 1600 C C . TYR A 1 192 ? -13.338 -4.855 14.781 1.00 98.00 192 TYR A C 1
ATOM 1602 O O . TYR A 1 192 ? -13.406 -4.776 16.012 1.00 98.00 192 TYR A O 1
ATOM 1610 N N . TYR A 1 193 ? -12.616 -3.994 14.054 1.00 98.00 193 TYR A N 1
ATOM 1611 C CA . TYR A 1 193 ? -11.785 -2.958 14.677 1.00 98.00 193 TYR A CA 1
ATOM 1612 C C . TYR A 1 193 ? -12.619 -1.928 15.444 1.00 98.00 193 TYR A C 1
ATOM 1614 O O . TYR A 1 193 ? -12.280 -1.601 16.580 1.00 98.00 193 TYR A O 1
ATOM 1622 N N . LYS A 1 194 ? -13.762 -1.478 14.915 1.00 98.44 194 LYS A N 1
ATOM 1623 C CA . LYS A 1 194 ? -14.686 -0.590 15.646 1.00 98.44 194 LYS A CA 1
ATOM 1624 C C . LYS A 1 194 ? -15.105 -1.187 16.988 1.00 98.44 194 LYS A C 1
ATOM 1626 O O . LYS A 1 194 ? -15.137 -0.489 18.002 1.00 98.44 194 LYS A O 1
ATOM 1631 N N . THR A 1 195 ? -15.404 -2.485 17.012 1.00 98.31 195 THR A N 1
ATOM 1632 C CA . THR A 1 195 ? -15.776 -3.192 18.243 1.00 98.31 195 THR A CA 1
ATOM 1633 C C . THR A 1 195 ? -14.596 -3.287 19.209 1.00 98.31 195 THR A C 1
ATOM 1635 O O . THR A 1 195 ? -14.753 -2.958 20.385 1.00 98.31 195 THR A O 1
ATOM 1638 N N . LEU A 1 196 ? -13.416 -3.676 18.718 1.00 97.81 196 LEU A N 1
ATOM 1639 C CA . LEU A 1 196 ? -12.190 -3.803 19.510 1.00 97.81 196 LEU A CA 1
ATOM 1640 C C . LEU A 1 196 ? -11.801 -2.480 20.182 1.00 97.81 196 LEU A C 1
ATOM 1642 O O . LEU A 1 196 ? -11.591 -2.429 21.394 1.00 97.81 196 LEU A O 1
ATOM 1646 N N . TYR A 1 197 ? -11.774 -1.394 19.412 1.00 98.19 197 TYR A N 1
ATOM 1647 C CA . TYR A 1 197 ? -11.438 -0.063 19.910 1.00 98.19 197 TYR A CA 1
ATOM 1648 C C . TYR A 1 197 ? -12.492 0.495 20.858 1.00 98.19 197 TYR A C 1
ATOM 1650 O O . TYR A 1 197 ? -12.132 1.115 21.858 1.00 98.19 197 TYR A O 1
ATOM 1658 N N . ARG A 1 198 ? -13.786 0.256 20.600 1.00 97.62 198 ARG A N 1
ATOM 1659 C CA . ARG A 1 198 ? -14.851 0.635 21.538 1.00 97.62 198 ARG A CA 1
ATOM 1660 C C . ARG A 1 198 ? -14.623 -0.010 22.903 1.00 97.62 198 ARG A C 1
ATOM 1662 O O . ARG A 1 198 ? -14.592 0.705 23.899 1.00 97.62 198 ARG A O 1
ATOM 1669 N N . VAL A 1 199 ? -14.417 -1.330 22.939 1.00 97.38 199 VAL A N 1
ATOM 1670 C CA . VAL A 1 199 ? -14.164 -2.063 24.192 1.00 97.38 199 VAL A CA 1
ATOM 1671 C C . VAL A 1 199 ? -12.921 -1.514 24.892 1.00 97.38 199 VAL A C 1
ATOM 1673 O O . VAL A 1 199 ? -12.959 -1.256 26.093 1.00 97.38 199 VAL A O 1
ATOM 1676 N N . TYR A 1 200 ? -11.839 -1.276 24.147 1.00 97.00 200 TYR A N 1
ATOM 1677 C CA . TYR A 1 200 ? -10.610 -0.703 24.694 1.00 97.00 200 TYR A CA 1
ATOM 1678 C C . TYR A 1 200 ? -10.810 0.687 25.298 1.00 97.00 200 TYR A C 1
ATOM 1680 O O . TYR A 1 200 ? -10.382 0.926 26.428 1.00 97.00 200 TYR A O 1
ATOM 1688 N N . PHE A 1 201 ? -11.460 1.607 24.585 1.00 97.38 201 PHE A N 1
ATOM 1689 C CA . PHE A 1 201 ? -11.663 2.963 25.082 1.00 97.38 201 PHE A CA 1
ATOM 1690 C C . PHE A 1 201 ? -12.622 3.005 26.267 1.00 97.38 201 PHE A C 1
ATOM 1692 O O . PHE A 1 201 ? -12.308 3.676 27.242 1.00 97.38 201 PHE A O 1
ATOM 1699 N N . GLU A 1 202 ? -13.720 2.248 26.245 1.00 96.81 202 GLU A N 1
ATOM 1700 C CA . GLU A 1 202 ? -14.637 2.144 27.388 1.00 96.81 202 GLU A CA 1
ATOM 1701 C C . GLU A 1 202 ? -13.930 1.572 28.626 1.00 96.81 202 GLU A C 1
ATOM 1703 O O . GLU A 1 202 ? -14.032 2.126 29.723 1.00 96.81 202 GLU A O 1
ATOM 1708 N N . TRP A 1 203 ? -13.155 0.497 28.453 1.00 96.75 203 TRP A N 1
ATOM 1709 C CA . TRP A 1 203 ? -12.370 -0.099 29.531 1.00 96.75 203 TRP A CA 1
ATOM 1710 C C . TRP A 1 203 ? -11.315 0.875 30.064 1.00 96.75 203 TRP A C 1
ATOM 1712 O O . TRP A 1 203 ? -11.234 1.087 31.275 1.00 96.75 203 TRP A O 1
ATOM 1722 N N . SER A 1 204 ? -10.553 1.528 29.186 1.00 95.94 204 SER A N 1
ATOM 1723 C CA . SER A 1 204 ? -9.528 2.507 29.563 1.00 95.94 204 SER A CA 1
ATOM 1724 C C . SER A 1 204 ? -10.127 3.712 30.302 1.00 95.94 204 SER A C 1
ATOM 1726 O O . SER A 1 204 ? -9.664 4.057 31.392 1.00 95.94 204 SER A O 1
ATOM 1728 N N . ASP A 1 205 ? -11.213 4.286 29.775 1.00 96.50 205 ASP A N 1
ATOM 1729 C CA . ASP A 1 205 ? -11.902 5.455 30.338 1.00 96.50 205 ASP A CA 1
ATOM 1730 C C . ASP A 1 205 ? -12.572 5.132 31.687 1.00 96.50 205 ASP A C 1
ATOM 1732 O O . ASP A 1 205 ? -12.715 6.009 32.540 1.00 96.50 205 ASP A O 1
ATOM 1736 N N . SER A 1 206 ? -12.919 3.863 31.933 1.00 95.81 206 SER A N 1
ATOM 1737 C CA . SER A 1 206 ? -13.438 3.388 33.226 1.00 95.81 206 SER A CA 1
ATOM 1738 C C . SER A 1 206 ? -12.368 3.223 34.317 1.00 95.81 206 SER A C 1
ATOM 1740 O O . SER A 1 206 ? -12.670 2.754 35.416 1.00 95.81 206 SER A O 1
ATOM 1742 N N . GLY A 1 207 ? -11.110 3.572 34.031 1.00 94.75 207 GLY A N 1
ATOM 1743 C CA . GLY A 1 207 ? -9.986 3.294 34.921 1.00 94.75 207 GLY A CA 1
ATOM 1744 C C . GLY A 1 207 ? -9.563 1.825 34.894 1.00 94.75 207 GLY A C 1
ATOM 1745 O O . GLY A 1 207 ? -9.065 1.323 35.901 1.00 94.75 207 GLY A O 1
ATOM 1746 N N . ARG A 1 208 ? -9.749 1.150 33.749 1.00 94.44 208 ARG A N 1
ATOM 1747 C CA . ARG A 1 208 ? -9.408 -0.265 33.525 1.00 94.44 208 ARG A CA 1
ATOM 1748 C C . ARG A 1 208 ? -10.192 -1.220 34.428 1.00 94.44 208 ARG A C 1
ATOM 1750 O O . ARG A 1 208 ? -9.639 -2.171 34.980 1.00 94.44 208 ARG A O 1
ATOM 1757 N N . ASN A 1 209 ? -11.482 -0.944 34.613 1.00 92.62 209 ASN A N 1
ATOM 1758 C CA . ASN A 1 209 ? -12.351 -1.758 35.453 1.00 92.62 209 ASN A CA 1
ATOM 1759 C C . ASN A 1 209 ? -12.764 -3.056 34.739 1.00 92.62 209 ASN A C 1
ATOM 1761 O O . ASN A 1 209 ? -13.326 -3.021 33.646 1.00 92.62 209 ASN A O 1
ATOM 1765 N N . GLY A 1 210 ? -12.550 -4.195 35.399 1.00 91.75 210 GLY A N 1
ATOM 1766 C CA . GLY A 1 210 ? -12.848 -5.519 34.851 1.00 91.75 210 GLY A CA 1
ATOM 1767 C C . GLY A 1 210 ? -11.722 -6.110 33.999 1.00 91.75 210 GLY A C 1
ATOM 1768 O O . GLY A 1 210 ? -10.684 -5.488 33.768 1.00 91.75 210 GLY A O 1
ATOM 1769 N N . ASP A 1 211 ? -11.938 -7.350 33.568 1.00 93.75 211 ASP A N 1
ATOM 1770 C CA . ASP A 1 211 ? -11.005 -8.114 32.740 1.00 93.75 211 ASP A CA 1
ATOM 1771 C C . ASP A 1 211 ? -11.241 -7.819 31.251 1.00 93.75 211 ASP A C 1
ATOM 1773 O O . ASP A 1 211 ? -12.367 -7.925 30.764 1.00 93.75 211 ASP A O 1
ATOM 1777 N N . PHE A 1 212 ? -10.195 -7.407 30.533 1.00 93.50 212 PHE A N 1
ATOM 1778 C CA . PHE A 1 212 ? -10.319 -6.988 29.134 1.00 93.50 212 PHE A CA 1
ATOM 1779 C C . PHE A 1 212 ? -10.719 -8.149 28.211 1.00 93.50 212 PHE A C 1
ATOM 1781 O O . PHE A 1 212 ? -11.586 -7.974 27.356 1.00 93.50 212 PHE A O 1
ATOM 1788 N N . ASP A 1 213 ? -10.161 -9.344 28.424 1.00 92.88 213 ASP A N 1
ATOM 1789 C CA . ASP A 1 213 ? -10.475 -10.531 27.620 1.00 92.88 213 ASP A CA 1
ATOM 1790 C C . ASP A 1 213 ? -11.937 -10.962 27.810 1.00 92.88 213 ASP A C 1
ATOM 1792 O O . ASP A 1 213 ? -12.623 -11.334 26.852 1.00 92.88 213 ASP A O 1
ATOM 1796 N N . GLU A 1 214 ? -12.458 -10.850 29.034 1.00 94.56 214 GLU A N 1
ATOM 1797 C CA . GLU A 1 214 ? -13.875 -11.059 29.326 1.00 94.56 214 GLU A CA 1
ATOM 1798 C C . GLU A 1 214 ? -14.768 -10.065 28.573 1.00 94.56 214 GLU A C 1
ATOM 1800 O O . GLU A 1 214 ? -15.772 -10.464 27.976 1.00 94.56 214 GLU A O 1
ATOM 1805 N N . LEU A 1 215 ? -14.404 -8.779 28.561 1.00 95.81 215 LEU A N 1
ATOM 1806 C CA . LEU A 1 215 ? -15.162 -7.746 27.851 1.00 95.81 215 LEU A CA 1
ATOM 1807 C C . LEU A 1 215 ? -15.183 -7.993 26.337 1.00 95.81 215 LEU A C 1
ATOM 1809 O O . LEU A 1 215 ? -16.231 -7.839 25.706 1.00 95.81 215 LEU A O 1
ATOM 1813 N N . LEU A 1 216 ? -14.066 -8.438 25.758 1.00 95.19 216 LEU A N 1
ATOM 1814 C CA . LEU A 1 216 ? -13.992 -8.836 24.349 1.00 95.19 216 LEU A CA 1
ATOM 1815 C C . LEU A 1 216 ? -14.903 -10.029 24.045 1.00 95.19 216 LEU A C 1
ATOM 1817 O O . LEU A 1 216 ? -15.647 -10.009 23.060 1.00 95.19 216 LEU A O 1
ATOM 1821 N N . ARG A 1 217 ? -14.912 -11.038 24.927 1.00 94.50 217 ARG A N 1
ATOM 1822 C CA . ARG A 1 217 ? -15.799 -12.201 24.806 1.00 94.50 217 ARG A CA 1
ATOM 1823 C C . ARG A 1 217 ? -17.270 -11.797 24.846 1.00 94.50 217 ARG A C 1
ATOM 1825 O O . ARG A 1 217 ? -18.052 -12.291 24.036 1.00 94.50 217 ARG A O 1
ATOM 1832 N N . VAL A 1 218 ? -17.647 -10.893 25.753 1.00 95.75 218 VAL A N 1
ATOM 1833 C CA . VAL A 1 218 ? -19.010 -10.336 25.834 1.00 95.75 218 VAL A CA 1
ATOM 1834 C C . VAL A 1 218 ? -19.361 -9.542 24.573 1.00 95.75 218 VAL A C 1
ATOM 1836 O O . VAL A 1 218 ? -20.488 -9.633 24.089 1.00 95.75 218 VAL A O 1
ATOM 1839 N N . ALA A 1 219 ? -18.400 -8.812 24.005 1.00 95.31 219 ALA A N 1
ATOM 1840 C CA . ALA A 1 219 ? -18.559 -8.094 22.742 1.00 95.31 219 ALA A CA 1
ATOM 1841 C C . ALA A 1 219 ? -18.574 -9.011 21.501 1.00 95.31 219 ALA A C 1
ATOM 1843 O O . ALA A 1 219 ? -18.842 -8.534 20.399 1.00 95.31 219 ALA A O 1
ATOM 1844 N N . GLY A 1 220 ? -18.324 -10.314 21.666 1.00 95.38 220 GLY A N 1
ATOM 1845 C CA . GLY A 1 220 ? -18.400 -11.309 20.597 1.00 95.38 220 GLY A CA 1
ATOM 1846 C C . GLY A 1 220 ? -17.210 -11.302 19.638 1.00 95.38 220 GLY A C 1
ATOM 1847 O O . GLY A 1 220 ? -17.329 -11.834 18.536 1.00 95.38 220 GLY A O 1
ATOM 1848 N N . ILE A 1 221 ? -16.076 -10.720 20.036 1.00 94.44 221 ILE A N 1
ATOM 1849 C CA . ILE A 1 221 ? -14.853 -10.690 19.228 1.00 94.44 221 ILE A CA 1
ATOM 1850 C C . ILE A 1 221 ? -13.730 -11.473 19.907 1.00 94.44 221 ILE A C 1
ATOM 1852 O O . ILE A 1 221 ? -13.639 -11.542 21.130 1.00 94.44 221 ILE A O 1
ATOM 1856 N N . SER A 1 222 ? -12.870 -12.084 19.096 1.00 90.94 222 SER A N 1
ATOM 1857 C CA . SER A 1 222 ? -11.642 -12.720 19.564 1.00 90.94 222 SER A CA 1
ATOM 1858 C C . SER A 1 222 ? -10.468 -11.841 19.173 1.00 90.94 222 SER A C 1
ATOM 1860 O O . SER A 1 222 ? -10.290 -11.548 17.996 1.00 90.94 222 SER A O 1
ATOM 1862 N N . PHE A 1 223 ? -9.678 -11.440 20.160 1.00 90.56 223 PHE A N 1
ATOM 1863 C CA . PHE A 1 223 ? -8.434 -10.713 19.963 1.00 90.56 223 PHE A CA 1
ATOM 1864 C C . PHE A 1 223 ? -7.329 -11.471 20.691 1.00 90.56 223 PHE A C 1
ATOM 1866 O O . PHE A 1 223 ? -7.514 -11.931 21.815 1.00 90.56 223 PHE A O 1
ATOM 1873 N N . THR A 1 224 ? -6.191 -11.650 20.028 1.00 83.88 224 THR A N 1
ATOM 1874 C CA . THR A 1 224 ? -5.001 -12.234 20.646 1.00 83.88 224 THR A CA 1
ATOM 1875 C C . THR A 1 224 ? -3.932 -11.165 20.664 1.00 83.88 224 THR A C 1
ATOM 1877 O O . THR A 1 224 ? -3.377 -10.839 19.615 1.00 83.88 224 THR A O 1
ATOM 1880 N N . ALA A 1 225 ? -3.645 -10.637 21.851 1.00 73.62 225 ALA A N 1
ATOM 1881 C CA . ALA A 1 225 ? -2.593 -9.652 22.020 1.00 73.62 225 ALA A CA 1
ATOM 1882 C C . ALA A 1 225 ? -1.250 -10.214 21.510 1.00 73.62 225 ALA A C 1
ATOM 1884 O O . ALA A 1 225 ? -0.843 -11.319 21.909 1.00 73.62 225 ALA A O 1
ATOM 1885 N N . PRO A 1 226 ? -0.534 -9.484 20.641 1.00 72.75 226 PRO A N 1
ATOM 1886 C CA . PRO A 1 226 ? 0.856 -9.784 20.339 1.00 72.75 226 PRO A CA 1
ATOM 1887 C C . PRO A 1 226 ? 1.662 -9.788 21.642 1.00 72.75 226 PRO A C 1
ATOM 1889 O O . PRO A 1 226 ? 1.541 -8.884 22.466 1.00 72.75 226 PRO A O 1
ATOM 1892 N N . ARG A 1 227 ? 2.510 -10.800 21.861 1.00 64.88 227 ARG A N 1
ATOM 1893 C CA . ARG A 1 227 ? 3.396 -10.814 23.036 1.00 64.88 227 ARG A CA 1
ATOM 1894 C C . ARG A 1 227 ? 4.463 -9.727 22.885 1.00 64.88 227 ARG A C 1
ATOM 1896 O O . ARG A 1 227 ? 5.522 -9.982 22.313 1.00 64.88 227 ARG A O 1
ATOM 1903 N N . ALA A 1 228 ? 4.199 -8.533 23.403 1.00 58.97 228 ALA A N 1
ATOM 1904 C CA . ALA A 1 228 ? 5.179 -7.458 23.470 1.00 58.97 228 ALA A CA 1
ATOM 1905 C C . ALA A 1 228 ? 6.115 -7.668 24.675 1.00 58.97 228 ALA A C 1
ATOM 1907 O O . ALA A 1 228 ? 5.684 -7.745 25.825 1.00 58.97 228 ALA A O 1
ATOM 1908 N N . PHE A 1 229 ? 7.423 -7.771 24.423 1.00 60.34 229 PHE A N 1
ATOM 1909 C CA . PHE A 1 229 ? 8.436 -7.803 25.480 1.00 60.34 229 PHE A CA 1
ATOM 1910 C C . PHE A 1 229 ? 8.889 -6.375 25.791 1.00 60.34 229 PHE A C 1
ATOM 1912 O O . PHE A 1 229 ? 9.719 -5.807 25.082 1.00 60.34 229 PHE A O 1
ATOM 1919 N N . TYR A 1 230 ? 8.364 -5.793 26.867 1.00 61.03 230 TYR A N 1
ATOM 1920 C CA . TYR A 1 230 ? 8.841 -4.505 27.363 1.00 61.03 230 TYR A CA 1
ATOM 1921 C C . TYR A 1 230 ? 10.137 -4.707 28.158 1.00 61.03 230 TYR A C 1
ATOM 1923 O O . TYR A 1 230 ? 10.128 -5.249 29.263 1.00 61.03 230 TYR A O 1
ATOM 1931 N N . TYR A 1 231 ? 11.272 -4.281 27.601 1.00 64.19 231 TYR A N 1
ATOM 1932 C CA . TYR A 1 231 ? 12.538 -4.271 28.333 1.00 64.19 231 TYR A CA 1
ATOM 1933 C C . TYR A 1 231 ? 12.530 -3.128 29.349 1.00 64.19 231 TYR A C 1
ATOM 1935 O O . TYR A 1 231 ? 12.594 -1.954 28.985 1.00 64.19 231 TYR A O 1
ATOM 1943 N N . THR A 1 232 ? 12.484 -3.459 30.638 1.00 56.06 232 THR A N 1
ATOM 1944 C CA . THR A 1 232 ? 12.686 -2.477 31.703 1.00 56.06 232 THR A CA 1
ATOM 1945 C C . THR A 1 232 ? 14.126 -1.976 31.628 1.00 56.06 232 THR A C 1
ATOM 1947 O O . THR A 1 232 ? 15.069 -2.736 31.860 1.00 56.06 232 THR A O 1
ATOM 1950 N N . ILE A 1 233 ? 14.321 -0.698 31.297 1.00 55.06 233 ILE A N 1
ATOM 1951 C CA . ILE A 1 233 ? 15.636 -0.061 31.395 1.00 55.06 233 ILE A CA 1
ATOM 1952 C C . ILE A 1 233 ? 15.984 -0.007 32.883 1.00 55.06 233 ILE A C 1
ATOM 1954 O O . ILE A 1 233 ? 15.487 0.840 33.623 1.00 55.06 233 ILE A O 1
ATOM 1958 N N . LEU A 1 234 ? 16.812 -0.946 33.340 1.00 48.31 234 LEU A N 1
ATOM 1959 C CA . LEU A 1 234 ? 17.379 -0.881 34.679 1.00 48.31 234 LEU A CA 1
ATOM 1960 C C . LEU A 1 234 ? 18.247 0.383 34.770 1.00 48.31 234 LEU A C 1
ATOM 1962 O O . LEU A 1 234 ? 19.042 0.635 33.855 1.00 48.31 234 LEU A O 1
ATOM 1966 N N . PRO A 1 235 ? 18.124 1.186 35.842 1.00 52.41 235 PRO A N 1
ATOM 1967 C CA . PRO A 1 235 ? 1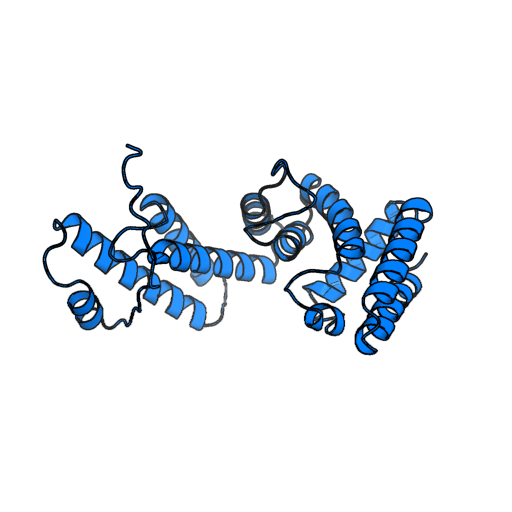8.969 2.355 36.021 1.00 52.41 235 PRO A CA 1
ATOM 1968 C C . PRO A 1 235 ? 20.434 1.913 36.009 1.00 52.41 235 PRO A C 1
ATOM 1970 O O . PRO A 1 235 ? 20.822 0.977 36.715 1.00 52.41 235 PRO A O 1
ATOM 1973 N N . ARG A 1 236 ? 21.243 2.568 35.169 1.00 56.03 236 ARG A N 1
ATOM 1974 C CA . ARG A 1 236 ? 22.696 2.382 35.179 1.00 56.03 236 ARG A CA 1
ATOM 1975 C C . ARG A 1 236 ? 23.198 2.767 36.574 1.00 56.03 236 ARG A C 1
ATOM 1977 O O . ARG A 1 236 ? 22.940 3.884 37.015 1.00 56.03 236 ARG A O 1
ATOM 1984 N N . LYS A 1 237 ? 23.829 1.811 37.261 1.00 56.31 237 LYS A N 1
ATOM 1985 C CA . LYS A 1 237 ? 24.562 2.053 38.510 1.00 56.31 237 LYS A CA 1
ATOM 1986 C C . LYS A 1 237 ? 25.762 2.956 38.263 1.00 56.31 237 LYS A C 1
ATOM 1988 O O . LYS A 1 237 ? 26.356 2.831 37.167 1.00 56.31 237 LYS A O 1
#

Radius of gyration: 22.2 Å; chains: 1; bounding box: 46×37×65 Å

pLDDT: mean 90.33, std 11.31, range [45.78, 98.5]

Foldseek 3Di:
DALVVVVVLVVVLLVCVVVVNNVVSLVSLLVVLVCCVPPPDPVRLLVNLVVVLCQVVPVVHPVSQCPNPDLAGRPSVLVSNQVSLVVCLVVLDPPSLVSNCSHAPQDDDPVCPPCPDRNLVSLVSLCVDPPNDPVSLVVVLVVLLVQLVQQCQAPPVHGPDDPVSVVVSLVSNVVSVVVDDDDCVSVVSSVQSVLLVVLNVVCVVVVNPDDSCVSCVVSVHDDDHDPDDDDDPDPDD